Protein AF-0000000078885083 (afdb_homodimer)

Nearest PDB structures (foldseek):
  5i9f-assembly1_A  TM=8.137E-01  e=2.244E-06  unidentified
  6een-assembly1_D  TM=8.069E-01  e=2.830E-06  Zea mays
  6een-assembly1_C  TM=7.779E-01  e=2.142E-06  Zea mays
  6een-assembly1_A  TM=7.781E-01  e=2.244E-06  Zea mays
  4ozs-assembly1_A  TM=6.691E-01  e=4.849E-07  synthetic construct

pLDDT: mean 89.3, std 15.55, range [27.92, 98.81]

InterPro domains:
  IPR002885 Pentatricopeptide repeat [PF13041] (132-176)
  IPR002885 Pentatricopeptide repeat [PF13812] (50-108)
  IPR002885 Pentatricopeptide repeat [PS51375] (59-93)
  IPR002885 Pentatricopeptide repeat [PS51375] (129-163)
  IPR002885 Pentatricopeptide repeat [TIGR00756] (132-164)
  IPR011990 Tetratricopeptide-like helical domain superfamily [G3DSA:1.25.40.10] (22-186)
  IPR033490 Leucine-rich PPR motif-containing protein [PTHR46669] (14-185)

Solvent-accessible surface area (backbone atoms only — not comparable to full-atom values): 20016 Å² total; per-residue (Å²): 122,66,68,72,37,30,31,46,59,43,52,61,84,54,86,64,48,65,68,56,52,41,51,58,37,47,53,28,19,70,81,37,69,92,50,54,44,68,56,23,50,51,49,35,50,51,49,51,53,51,39,52,73,70,64,44,78,78,47,64,69,42,52,41,34,50,51,51,22,29,60,59,39,68,50,88,64,59,44,66,61,50,52,50,51,41,47,74,71,74,45,71,84,50,72,68,42,50,22,51,36,31,32,37,21,12,72,69,62,31,61,68,55,34,50,52,51,52,51,49,32,55,75,68,69,49,81,88,45,70,66,42,52,33,21,47,26,45,17,28,25,67,60,71,33,53,68,60,22,57,45,45,54,54,52,34,45,76,71,73,35,78,81,50,63,66,40,52,46,47,50,49,50,32,30,47,77,68,71,37,60,73,61,69,76,102,118,67,70,72,36,30,34,47,60,44,51,60,86,54,88,65,47,65,68,55,52,41,51,57,37,47,54,27,19,70,81,37,70,93,50,54,46,69,56,22,50,50,47,34,51,52,49,52,51,51,39,52,74,70,64,44,78,78,46,66,68,44,52,41,32,50,50,51,22,30,60,60,40,69,50,89,64,61,45,66,61,50,53,50,52,40,46,74,70,74,44,70,85,49,71,68,41,49,22,50,37,30,32,36,21,13,72,70,63,31,61,67,55,35,51,50,51,52,50,51,32,54,75,68,69,48,81,85,45,67,65,41,52,34,20,47,26,46,16,29,26,69,59,70,33,53,68,61,22,56,44,44,51,55,53,34,44,77,71,75,36,78,80,50,64,66,39,51,45,45,50,48,49,34,30,47,76,68,70,37,60,72,61,69,76,102

Foldseek 3Di:
DVVLCVLVVVVPDDDQAPVNLLVSLLCLAVVVPVDALVVSLVSNVVSVVVCVVSVHDCALSNLLSNLVRCLRSLNQDQLVVSCVVCVVVVYDHAPSSLLSSLLNCLSVVNVVSNVVSVVVCVVVVNDCDLSNLLSVLNSCLSVVNLVVSVCSQVVQVVVPHHHDPSSLVSSCVSCVVSVNNVVNVD/DVVLCVLVVVVPDDPQAPVNLLVSLLCLAVVVPVDALVVSLVSNVVSVVVCVVSVHDCALSNLLSNLVRCLRSLNQDQLVVSCVVCVVSVYDHAPSSLLSSLLNCLSVVNVVSNVVSVVVCVVVVNDCDLSNLLSQLNSCLSVVNLVVSVCSQVVQVVVPHHHDPSSLVSSCVSCVVNVNNVVNVD

Sequence (372 aa):
MIRLWNLCNLFTEEQISNLQAYQVLRNCGKELIYETPEKRTELAHYFWDRLQNAGVNLDIMMYNALLSVYLQNGYKFNPLEVLERIQSSGLEPNLTTMALVIQGFGQNGDIQGVFKVLEFMKAADMPVTEPIYTSLILAYGKNRDMESAKGVFNLMRDNGMEPGIESYTSLLTMYAENGDLQSIDEMIRLWNLCNLFTEEQISNLQAYQVLRNCGKELIYETPEKRTELAHYFWDRLQNAGVNLDIMMYNALLSVYLQNGYKFNPLEVLERIQSSGLEPNLTTMALVIQGFGQNGDIQGVFKVLEFMKAADMPVTEPIYTSLILAYGKNRDMESAKGVFNLMRDNGMEPGIESYTSLLTMYAENGDLQSIDE

Secondary structure (DSSP, 8-state):
-HHHHTTTGGGTTS---HHHHHHHHHTTSTT-TTS-HHHHHHHHHHHHHHHHHTT----HHHHHHHHHHHHHTT----HHHHHHHHHHTT----HHHHHHHHHHHHHTT-HHHHHHHHHHHHHTT----HHHHHHHHHHHHHTT-HHHHHHHHHHHHHTT----HHHHHHHHHHHHHTT-THHHH-/-HHHHTTTGGGTTS---HHHHHHHHHTTSTT-TTS-HHHHHHHHHHHHHHHHHTT----HHHHHHHHHHHHHTT----HHHHHHHHHHTT----HHHHHHHHHHHHHTT-HHHHHHHHHHHHHTT----HHHHHHHHHHHHHTT-HHHHHHHHHHHHHTT----HHHHHHHHHHHHHTT-THHHH-

Radius of gyration: 22.19 Å; Cα contacts (8 Å, |Δi|>4): 472; chains: 2; bounding box: 42×61×56 Å

Organism: Nematostella vectensis (NCBI:txid45351)

Structure (mmCIF, N/CA/C/O backbone):
data_AF-0000000078885083-model_v1
#
loop_
_entity.id
_entity.type
_entity.pdbx_description
1 polymer 'Pentacotripeptide-repeat region of PRORP domain-containing protein'
#
loop_
_atom_site.group_PDB
_atom_site.id
_atom_site.type_symbol
_atom_site.label_atom_id
_atom_site.label_alt_id
_atom_site.label_comp_id
_atom_site.label_asym_id
_atom_site.label_entity_id
_atom_site.label_seq_id
_atom_site.pdbx_PDB_ins_code
_atom_site.Cartn_x
_atom_site.Cartn_y
_atom_site.Cartn_z
_atom_site.occupancy
_atom_site.B_iso_or_equiv
_atom_site.auth_seq_id
_atom_site.auth_comp_id
_atom_site.auth_asym_id
_atom_site.auth_atom_id
_atom_site.pdbx_PDB_model_num
ATOM 1 N N . MET A 1 1 ? -20.688 3.152 -7.406 1 27.92 1 MET A N 1
ATOM 2 C CA . MET A 1 1 ? -20.453 2.205 -8.492 1 27.92 1 MET A CA 1
ATOM 3 C C . MET A 1 1 ? -19.969 2.928 -9.742 1 27.92 1 MET A C 1
ATOM 5 O O . MET A 1 1 ? -19.125 2.41 -10.477 1 27.92 1 MET A O 1
ATOM 9 N N . ILE A 1 2 ? -20.641 4.023 -10.086 1 31.56 2 ILE A N 1
ATOM 10 C CA . ILE A 1 2 ? -20.531 4.875 -11.273 1 31.56 2 ILE A CA 1
ATOM 11 C C . ILE A 1 2 ? -19.172 5.57 -11.289 1 31.56 2 ILE A C 1
ATOM 13 O O . ILE A 1 2 ? -18.547 5.703 -12.344 1 31.56 2 ILE A O 1
ATOM 17 N N . ARG A 1 3 ? -18.703 5.816 -9.945 1 37 3 ARG A N 1
ATOM 18 C CA . ARG A 1 3 ? -17.703 6.859 -9.703 1 37 3 ARG A CA 1
ATOM 19 C C . ARG A 1 3 ? -16.312 6.395 -10.117 1 37 3 ARG A C 1
ATOM 21 O O . ARG A 1 3 ? -15.547 7.16 -10.703 1 37 3 ARG A O 1
ATOM 28 N N . LEU A 1 4 ? -15.938 5.203 -9.578 1 41.31 4 LEU A N 1
ATOM 29 C CA . LEU A 1 4 ? -14.656 4.695 -10.07 1 41.31 4 LEU A CA 1
ATOM 30 C C . LEU A 1 4 ? -14.719 4.434 -11.578 1 41.31 4 LEU A C 1
ATOM 32 O O . LEU A 1 4 ? -13.711 4.543 -12.273 1 41.31 4 LEU A O 1
ATOM 36 N N . TRP A 1 5 ? -15.945 3.959 -11.938 1 39.06 5 TRP A N 1
ATOM 37 C CA . TRP A 1 5 ? -16.281 3.555 -13.297 1 39.06 5 TRP A CA 1
ATOM 38 C C . TRP A 1 5 ? -16.078 4.707 -14.273 1 39.06 5 TRP A C 1
ATOM 40 O O . TRP A 1 5 ? -15.711 4.488 -15.43 1 39.06 5 TRP A O 1
ATOM 50 N N . ASN A 1 6 ? -16.391 5.859 -13.727 1 39.84 6 ASN A N 1
ATOM 51 C CA . ASN A 1 6 ? -16.203 6.945 -14.68 1 39.84 6 ASN A CA 1
ATOM 52 C C . ASN A 1 6 ? -14.766 7.016 -15.18 1 39.84 6 ASN A C 1
ATOM 54 O O . ASN A 1 6 ? -14.484 7.621 -16.219 1 39.84 6 ASN A O 1
ATOM 58 N N . LEU A 1 7 ? -13.875 6.449 -14.375 1 41.88 7 LEU A N 1
ATOM 59 C CA . LEU A 1 7 ? -12.523 6.172 -14.867 1 41.88 7 LEU A CA 1
ATOM 60 C C . LEU A 1 7 ? -12.57 5.285 -16.109 1 41.88 7 LEU A C 1
ATOM 62 O O . LEU A 1 7 ? -11.797 5.484 -17.047 1 41.88 7 LEU A O 1
ATOM 66 N N . CYS A 1 8 ? -13.477 4.312 -15.992 1 43.69 8 CYS A N 1
ATOM 67 C CA . CYS A 1 8 ? -13.641 3.33 -17.062 1 43.69 8 CYS A CA 1
ATOM 68 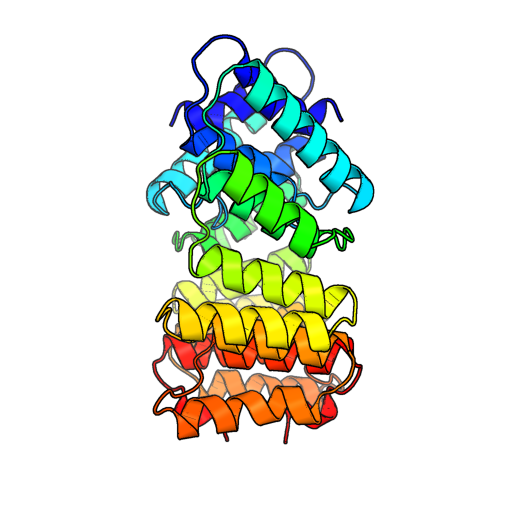C C . CYS A 1 8 ? -14.367 3.938 -18.25 1 43.69 8 CYS A C 1
ATOM 70 O O . CYS A 1 8 ? -14.133 3.537 -19.391 1 43.69 8 CYS A O 1
ATOM 72 N N . ASN A 1 9 ? -15.367 4.668 -18 1 40.56 9 ASN A N 1
ATOM 73 C CA . ASN A 1 9 ? -16.062 5.148 -19.188 1 40.56 9 ASN A CA 1
ATOM 74 C C . ASN A 1 9 ? -15.094 5.773 -20.188 1 40.56 9 ASN A C 1
ATOM 76 O O . ASN A 1 9 ? -15.484 6.102 -21.312 1 40.56 9 ASN A O 1
ATOM 80 N N . LEU A 1 10 ? -14.031 6.188 -19.656 1 40.78 10 LEU A N 1
ATOM 81 C CA . LEU A 1 10 ? -13.023 6.633 -20.625 1 40.78 10 LEU A CA 1
ATOM 82 C C . LEU A 1 10 ? -12.664 5.508 -21.578 1 40.78 10 LEU A C 1
ATOM 84 O O . LEU A 1 10 ? -11.898 5.719 -22.531 1 40.78 10 LEU A O 1
ATOM 88 N N . PHE A 1 11 ? -13.133 4.309 -21.141 1 44.62 11 PHE A N 1
ATOM 89 C CA . PHE A 1 11 ? -12.93 3.209 -22.078 1 44.62 11 PHE A CA 1
ATOM 90 C C . PHE A 1 11 ? -13.609 3.496 -23.406 1 44.62 11 PHE A C 1
ATOM 92 O O . PHE A 1 11 ? -13.422 2.766 -24.375 1 44.62 11 PHE A O 1
ATOM 99 N N . THR A 1 12 ? -14.398 4.402 -23.328 1 42.69 12 THR A N 1
ATOM 100 C CA . THR A 1 12 ? -15.258 4.371 -24.5 1 42.69 12 THR A CA 1
ATOM 101 C C . THR A 1 12 ? -14.461 4.711 -25.766 1 42.69 12 THR A C 1
ATOM 103 O O . THR A 1 12 ? -14.742 4.18 -26.844 1 42.69 12 THR A O 1
ATOM 106 N N . GLU A 1 13 ? -13.977 5.902 -25.844 1 45.56 13 GLU A N 1
ATOM 107 C CA . GLU A 1 13 ? -13.734 6.156 -27.266 1 45.56 13 GLU A CA 1
ATOM 108 C C . GLU A 1 13 ? -12.5 5.395 -27.75 1 45.56 13 GLU A C 1
ATOM 110 O O . GLU A 1 13 ? -12.422 5.008 -28.922 1 45.56 13 GLU A O 1
ATOM 115 N N . GLU A 1 14 ? -11.32 5.461 -27.125 1 52.59 14 GLU A N 1
ATOM 116 C CA . GLU A 1 14 ? -10.062 4.957 -27.672 1 52.59 14 GLU A CA 1
ATOM 117 C C . GLU A 1 14 ? -9.688 3.619 -27.047 1 52.59 14 GLU A C 1
ATOM 119 O O . GLU A 1 14 ? -10.211 3.25 -25.984 1 52.59 14 GLU A O 1
ATOM 124 N N . GLN A 1 15 ? -8.938 2.742 -27.75 1 64 15 GLN A N 1
ATOM 125 C CA . GLN A 1 15 ? -8.352 1.44 -27.453 1 64 15 GLN A CA 1
ATOM 126 C C . GLN A 1 15 ? -7.656 1.45 -26.094 1 64 15 GLN A C 1
ATOM 128 O O . GLN A 1 15 ? -6.82 2.314 -25.828 1 64 15 GLN A O 1
ATOM 133 N N . ILE A 1 16 ? -8.25 0.785 -25.172 1 74.06 16 ILE A N 1
ATOM 134 C CA . ILE A 1 16 ? -7.648 0.622 -23.859 1 74.06 16 ILE A CA 1
ATOM 135 C C . ILE A 1 16 ? -6.402 -0.254 -23.953 1 74.06 16 ILE A C 1
ATOM 137 O O . ILE A 1 16 ? -6.469 -1.384 -24.453 1 74.06 16 ILE A O 1
ATOM 141 N N . SER A 1 17 ? -5.266 0.385 -23.719 1 78 17 SER A N 1
ATOM 142 C CA . SER A 1 17 ? -4.043 -0.41 -23.734 1 78 17 SER A CA 1
ATOM 143 C C . SER A 1 17 ? -4.035 -1.421 -22.594 1 78 17 SER A C 1
ATOM 145 O O . SER A 1 17 ? -4.789 -1.281 -21.625 1 78 17 SER A O 1
ATOM 147 N N . ASN A 1 18 ? -3.172 -2.434 -22.656 1 83.25 18 ASN A N 1
ATOM 148 C CA . ASN A 1 18 ? -3.033 -3.436 -21.609 1 83.25 18 ASN A CA 1
ATOM 149 C C . ASN A 1 18 ? -2.588 -2.809 -20.281 1 83.25 18 ASN A C 1
ATOM 151 O O . ASN A 1 18 ? -3.027 -3.229 -19.219 1 83.25 18 ASN A O 1
ATOM 155 N N . LEU A 1 19 ? -1.746 -1.825 -20.484 1 82.38 19 LEU A N 1
ATOM 156 C CA . LEU A 1 19 ? -1.243 -1.159 -19.281 1 82.38 19 LEU A CA 1
ATOM 157 C C . LEU A 1 19 ? -2.361 -0.41 -18.578 1 82.38 19 LEU A C 1
ATOM 159 O O . LEU A 1 19 ? -2.434 -0.419 -17.344 1 82.38 19 LEU A O 1
ATOM 163 N N . GLN A 1 20 ? -3.184 0.191 -19.359 1 79 20 GLN A N 1
ATOM 164 C CA . GLN A 1 20 ? -4.324 0.9 -18.781 1 79 20 GLN A CA 1
ATOM 165 C C . GLN A 1 20 ? -5.309 -0.071 -18.141 1 79 20 GLN A C 1
ATOM 167 O O . GLN A 1 20 ? -5.832 0.194 -17.062 1 79 20 GLN A O 1
ATOM 172 N N . ALA A 1 21 ? -5.543 -1.106 -18.828 1 85.5 21 ALA A N 1
ATOM 173 C CA . ALA A 1 21 ? -6.434 -2.139 -18.312 1 85.5 21 ALA A CA 1
ATOM 174 C C . ALA A 1 21 ? -5.918 -2.688 -16.984 1 85.5 21 ALA A C 1
ATOM 176 O O . ALA A 1 21 ? -6.688 -2.854 -16.031 1 85.5 21 ALA A O 1
ATOM 177 N N . TYR A 1 22 ? -4.637 -2.863 -16.953 1 89 22 TYR A N 1
ATOM 178 C CA . TYR A 1 22 ? -3.988 -3.346 -15.742 1 89 22 TYR A CA 1
ATOM 179 C C . TYR A 1 22 ? -4.211 -2.381 -14.586 1 89 22 TYR A C 1
ATOM 181 O O . TYR A 1 22 ? -4.551 -2.799 -13.477 1 89 22 TYR A O 1
ATOM 189 N N . GLN A 1 23 ? -4.043 -1.158 -14.836 1 84.38 23 GLN A N 1
ATOM 190 C CA . GLN A 1 23 ? -4.191 -0.124 -13.82 1 84.38 23 GLN A CA 1
ATOM 191 C C . GLN A 1 23 ? -5.617 -0.087 -13.273 1 84.38 23 GLN A C 1
ATOM 193 O O . GLN A 1 23 ? -5.824 0.071 -12.07 1 84.38 23 GLN A O 1
ATOM 198 N N . VAL A 1 24 ? -6.52 -0.251 -14.141 1 84.19 24 VAL A N 1
ATOM 199 C CA . VAL A 1 24 ? -7.926 -0.215 -13.742 1 84.19 24 VAL A CA 1
ATOM 200 C C . VAL A 1 24 ? -8.219 -1.358 -12.773 1 84.19 24 VAL A C 1
ATOM 202 O O . VAL A 1 24 ? -8.859 -1.156 -11.742 1 84.19 24 VAL A O 1
ATOM 205 N N . LEU A 1 25 ? -7.727 -2.521 -13.102 1 89.5 25 LEU A N 1
ATOM 206 C CA . LEU A 1 25 ? -7.98 -3.684 -12.258 1 89.5 25 LEU A CA 1
ATOM 207 C C . LEU A 1 25 ? -7.305 -3.523 -10.898 1 89.5 25 LEU A C 1
ATOM 209 O O . LEU A 1 25 ? -7.918 -3.779 -9.859 1 89.5 25 LEU A O 1
ATOM 213 N N . ARG A 1 26 ? -6.129 -3.049 -10.914 1 89.5 26 ARG A N 1
ATOM 214 C CA . ARG A 1 26 ? -5.379 -2.92 -9.664 1 89.5 26 ARG A CA 1
ATOM 215 C C . ARG A 1 26 ? -6.016 -1.884 -8.75 1 89.5 26 ARG A C 1
ATOM 217 O O . ARG A 1 26 ? -5.906 -1.979 -7.523 1 89.5 26 ARG A O 1
ATOM 224 N N . ASN A 1 27 ? -6.699 -0.912 -9.297 1 84.75 27 ASN A N 1
ATOM 225 C CA . ASN A 1 27 ? -7.312 0.156 -8.516 1 84.75 27 ASN A CA 1
ATOM 226 C C . ASN A 1 27 ? -8.586 -0.32 -7.82 1 84.75 27 ASN A C 1
ATOM 228 O O . ASN A 1 27 ? -9.18 0.419 -7.031 1 84.75 27 ASN A O 1
ATOM 232 N N . CYS A 1 28 ? -8.852 -1.534 -8.031 1 90.75 28 CYS A N 1
ATOM 233 C CA . CYS A 1 28 ? -10.016 -2.111 -7.359 1 90.75 28 CYS A CA 1
ATOM 234 C C . CYS A 1 28 ? -9.602 -2.84 -6.09 1 90.75 28 CYS A C 1
ATOM 236 O O . CYS A 1 28 ? -10.367 -3.639 -5.547 1 90.75 28 CYS A O 1
ATOM 238 N N . GLY A 1 29 ? -8.383 -2.619 -5.672 1 92 29 GLY A N 1
ATOM 239 C CA . GLY A 1 29 ? -7.891 -3.209 -4.441 1 92 29 GLY A CA 1
ATOM 240 C C . GLY A 1 29 ? -8.031 -2.293 -3.24 1 92 29 GLY A C 1
ATOM 241 O O . GLY A 1 29 ? -8.977 -1.5 -3.166 1 92 29 GLY A O 1
ATOM 242 N N . LYS A 1 30 ? -7.137 -2.465 -2.312 1 89.69 30 LYS A N 1
ATOM 243 C CA . LYS A 1 30 ? -7.223 -1.825 -1.003 1 89.69 30 LYS A CA 1
ATOM 244 C C . LYS A 1 30 ? -7.066 -0.312 -1.119 1 89.69 30 LYS A C 1
ATOM 246 O O . LYS A 1 30 ? -7.465 0.429 -0.217 1 89.69 30 LYS A O 1
ATOM 251 N N . GLU A 1 31 ? -6.562 0.129 -2.221 1 82.19 31 GLU A N 1
ATOM 252 C CA . GLU A 1 31 ? -6.336 1.562 -2.391 1 82.19 31 GLU A CA 1
ATOM 253 C C . GLU A 1 31 ? -7.641 2.295 -2.691 1 82.19 31 GLU A C 1
ATOM 255 O O . GLU A 1 31 ? -7.707 3.521 -2.59 1 82.19 31 GLU A O 1
ATOM 260 N N . LEU A 1 32 ? -8.625 1.578 -3.102 1 84.44 32 LEU A N 1
ATOM 261 C CA . LEU A 1 32 ? -9.953 2.168 -3.223 1 84.44 32 LEU A CA 1
ATOM 262 C C . LEU A 1 32 ? -10.656 2.213 -1.867 1 84.44 32 LEU A C 1
ATOM 264 O O . LEU A 1 32 ? -11.594 1.454 -1.623 1 84.44 32 LEU A O 1
ATOM 268 N N . ILE A 1 33 ? -10.266 3.121 -1.069 1 80.44 33 ILE A N 1
ATOM 269 C CA . ILE A 1 33 ? -10.492 3.111 0.372 1 80.44 33 ILE A CA 1
ATOM 270 C C . ILE A 1 33 ? -11.961 3.424 0.668 1 80.44 33 ILE A C 1
ATOM 272 O O . ILE A 1 33 ? -12.469 3.08 1.736 1 80.44 33 ILE A O 1
ATOM 276 N N . TYR A 1 34 ? -12.703 4.062 -0.172 1 78.75 34 TYR A N 1
ATOM 277 C CA . TYR A 1 34 ? -14.055 4.508 0.147 1 78.75 34 TYR A CA 1
ATOM 278 C C . TYR A 1 34 ? -15.078 3.434 -0.208 1 78.75 34 TYR A C 1
ATOM 280 O O . TYR A 1 34 ? -16.281 3.621 -0.001 1 78.75 34 TYR A O 1
ATOM 288 N N . GLU A 1 35 ? -14.594 2.338 -0.77 1 83.31 35 GLU A N 1
ATOM 289 C CA . GLU A 1 35 ? -15.477 1.232 -1.119 1 83.31 35 GLU A CA 1
ATOM 290 C C . GLU A 1 35 ? -15.219 0.017 -0.234 1 83.31 35 GLU A C 1
ATOM 292 O O . GLU A 1 35 ? -14.086 -0.206 0.21 1 83.31 35 GLU A O 1
ATOM 297 N N . THR A 1 36 ? -16.281 -0.752 0.05 1 93.75 36 THR A N 1
ATOM 298 C CA . THR A 1 36 ? -16.109 -1.995 0.795 1 93.75 36 THR A CA 1
ATOM 299 C C . THR A 1 36 ? -15.383 -3.039 -0.049 1 93.75 36 THR A C 1
ATOM 301 O O . THR A 1 36 ? -15.414 -2.98 -1.28 1 93.75 36 THR A O 1
ATOM 304 N N . PRO A 1 37 ? -14.734 -4.031 0.55 1 95.94 37 PRO A N 1
ATOM 305 C CA . PRO A 1 37 ? -14.078 -5.105 -0.201 1 95.94 37 PRO A CA 1
ATOM 306 C C . PRO A 1 37 ? -15.023 -5.797 -1.18 1 95.94 37 PRO A C 1
ATOM 308 O O . PRO A 1 37 ? -14.617 -6.156 -2.287 1 95.94 37 PRO A O 1
ATOM 311 N N . GLU A 1 38 ? -16.266 -5.957 -0.775 1 97.44 38 GLU A N 1
ATOM 312 C CA . GLU A 1 38 ? -17.234 -6.613 -1.638 1 97.44 38 GLU A CA 1
ATOM 313 C C . GLU A 1 38 ? -17.5 -5.789 -2.896 1 97.44 38 GLU A C 1
ATOM 315 O O . GLU A 1 38 ? -17.531 -6.336 -4.004 1 97.44 38 GLU A O 1
ATOM 320 N N . LYS A 1 39 ? -17.641 -4.492 -2.67 1 93.62 39 LYS A N 1
ATOM 321 C CA . LYS A 1 39 ? -17.906 -3.615 -3.805 1 93.62 39 LYS A CA 1
ATOM 322 C C . LYS A 1 39 ? -16.688 -3.49 -4.707 1 93.62 39 LYS A C 1
ATOM 324 O O . LYS A 1 39 ? -16.812 -3.412 -5.93 1 93.62 39 LYS A O 1
ATOM 329 N N . ARG A 1 40 ? -15.5 -3.502 -4.113 1 93.19 40 ARG A N 1
ATOM 330 C CA . ARG A 1 40 ? -14.266 -3.48 -4.898 1 93.19 40 ARG A CA 1
ATOM 331 C C . ARG A 1 40 ? -14.164 -4.715 -5.785 1 93.19 40 ARG A C 1
ATOM 333 O O . ARG A 1 40 ? -13.797 -4.617 -6.961 1 93.19 40 ARG A O 1
ATOM 340 N N . THR A 1 41 ? -14.508 -5.848 -5.246 1 96.94 41 THR A N 1
ATOM 341 C CA . THR A 1 41 ? -14.469 -7.094 -5.996 1 96.94 41 THR A CA 1
ATOM 342 C C . THR A 1 41 ? -15.477 -7.066 -7.145 1 96.94 41 THR A C 1
ATOM 344 O O . THR A 1 41 ? -15.164 -7.484 -8.258 1 96.94 41 THR A O 1
ATOM 347 N N . GLU A 1 42 ? -16.672 -6.559 -6.848 1 95.38 42 GLU A N 1
ATOM 348 C CA . GLU A 1 42 ? -17.688 -6.418 -7.891 1 95.38 42 GLU A CA 1
ATOM 349 C C . GLU A 1 42 ? -17.188 -5.523 -9.023 1 95.38 42 GLU A C 1
ATOM 351 O O . GLU A 1 42 ? -17.406 -5.812 -10.195 1 95.38 42 GLU A O 1
ATOM 356 N N . LEU A 1 43 ? -16.547 -4.492 -8.633 1 90.88 43 LEU A N 1
ATOM 357 C CA . LEU A 1 43 ? -15.992 -3.57 -9.617 1 90.88 43 LEU A CA 1
ATOM 358 C C . LEU A 1 43 ? -14.93 -4.258 -10.461 1 90.88 43 LEU A C 1
ATOM 360 O O . LEU A 1 43 ? -14.883 -4.07 -11.68 1 90.88 43 LEU A O 1
ATOM 364 N N . ALA A 1 44 ? -14.07 -5.027 -9.836 1 93.75 44 ALA A N 1
ATOM 365 C CA . ALA A 1 44 ? -13.039 -5.762 -10.57 1 93.75 44 ALA A CA 1
ATOM 366 C C . ALA A 1 44 ? -13.672 -6.699 -11.602 1 93.75 44 ALA A C 1
ATOM 368 O O . ALA A 1 44 ? -13.211 -6.777 -12.742 1 93.75 44 ALA A O 1
ATOM 369 N N . HIS A 1 45 ? -14.711 -7.391 -11.188 1 95.19 45 HIS A N 1
ATOM 370 C CA . HIS A 1 45 ? -15.414 -8.281 -12.102 1 95.19 45 HIS A CA 1
ATOM 371 C C . HIS A 1 45 ? -16.031 -7.504 -13.258 1 95.19 45 HIS A C 1
ATOM 373 O O . HIS A 1 45 ? -15.961 -7.934 -14.406 1 95.19 45 HIS A O 1
ATOM 379 N N . TYR A 1 46 ? -16.656 -6.469 -12.898 1 91.44 46 TYR A N 1
ATOM 380 C CA . TYR A 1 46 ? -17.266 -5.613 -13.906 1 91.44 46 TYR A CA 1
ATOM 381 C C . TYR A 1 46 ? -16.25 -5.168 -14.945 1 91.44 46 TYR A C 1
ATOM 383 O O . TYR A 1 46 ? -16.5 -5.266 -16.141 1 91.44 46 TYR A O 1
ATOM 391 N N . PHE A 1 47 ? -15.086 -4.738 -14.5 1 90 47 PHE A N 1
ATOM 392 C CA . PHE A 1 47 ? -14.055 -4.254 -15.414 1 90 47 PHE A CA 1
ATOM 393 C C . PHE A 1 47 ? -13.461 -5.406 -16.219 1 90 47 PHE A C 1
ATOM 395 O O . PHE A 1 47 ? -13.141 -5.246 -17.391 1 90 47 PHE A O 1
ATOM 402 N N . TRP A 1 48 ? -13.281 -6.496 -15.57 1 92 48 TRP A N 1
ATOM 403 C CA . TRP A 1 48 ? -12.797 -7.664 -16.297 1 92 48 TRP A CA 1
ATOM 404 C C . TRP A 1 48 ? -13.695 -7.984 -17.484 1 92 48 TRP A C 1
ATOM 406 O O . TRP A 1 48 ? -13.219 -8.164 -18.609 1 92 48 TRP A O 1
ATOM 416 N N . ASP A 1 49 ? -14.992 -8.023 -17.234 1 91.69 49 ASP A N 1
ATOM 417 C CA . ASP A 1 49 ? -15.969 -8.32 -18.281 1 91.69 49 ASP A CA 1
ATOM 418 C C . ASP A 1 49 ? -15.938 -7.262 -19.375 1 91.69 49 ASP A C 1
ATOM 420 O O . ASP A 1 49 ? -15.992 -7.586 -20.562 1 91.69 49 ASP A O 1
ATOM 424 N N . ARG A 1 50 ? -15.844 -6.082 -18.953 1 86.44 50 ARG A N 1
ATOM 425 C CA . ARG A 1 50 ? -15.844 -4.98 -19.906 1 86.44 50 ARG A CA 1
ATOM 426 C C . ARG A 1 50 ? -14.594 -5.016 -20.781 1 86.44 50 ARG A C 1
ATOM 428 O O . ARG A 1 50 ? -14.656 -4.715 -21.969 1 86.44 50 ARG A O 1
ATOM 435 N N . LEU A 1 51 ? -13.492 -5.281 -20.156 1 89.75 51 LEU A N 1
ATOM 436 C CA . LEU A 1 51 ? -12.234 -5.359 -20.906 1 89.75 51 LEU A CA 1
ATOM 437 C C . LEU A 1 51 ? -12.258 -6.527 -21.891 1 89.75 51 LEU A C 1
ATOM 439 O O . LEU A 1 51 ? -11.828 -6.391 -23.031 1 89.75 51 LEU A O 1
ATOM 443 N N . GLN A 1 52 ? -12.773 -7.633 -21.422 1 89.81 52 GLN A N 1
ATOM 444 C CA . GLN A 1 52 ? -12.898 -8.797 -22.281 1 89.81 52 GLN A CA 1
ATOM 445 C C . GLN A 1 52 ? -13.797 -8.5 -23.484 1 89.81 52 GLN A C 1
ATOM 447 O O . GLN A 1 52 ? -13.461 -8.844 -24.609 1 89.81 52 GLN A O 1
ATOM 452 N N . ASN A 1 53 ? -14.914 -7.812 -23.281 1 89.25 53 ASN A N 1
ATOM 453 C CA . ASN A 1 53 ? -15.875 -7.492 -24.328 1 89.25 53 ASN A CA 1
ATOM 454 C C . ASN A 1 53 ? -15.32 -6.465 -25.297 1 89.25 53 ASN A C 1
ATOM 456 O O . ASN A 1 53 ? -15.688 -6.457 -26.484 1 89.25 53 ASN A O 1
ATOM 460 N N . ALA A 1 54 ? -14.422 -5.672 -24.766 1 84.06 54 ALA A N 1
ATOM 461 C CA . ALA A 1 54 ? -13.805 -4.645 -25.594 1 84.06 54 ALA A CA 1
ATOM 462 C C . ALA A 1 54 ? -12.672 -5.227 -26.438 1 84.06 54 ALA A C 1
ATOM 464 O O . ALA A 1 54 ? -12.07 -4.527 -27.25 1 84.06 54 ALA A O 1
ATOM 465 N N . GLY A 1 55 ? -12.352 -6.496 -26.219 1 86.62 55 GLY A N 1
ATOM 466 C CA . GLY A 1 55 ? -11.352 -7.172 -27.031 1 86.62 55 GLY A CA 1
ATOM 467 C C . GLY A 1 55 ? -9.938 -7 -26.5 1 86.62 55 GLY A C 1
ATOM 468 O O . GLY A 1 55 ? -8.969 -7.266 -27.203 1 86.62 55 GLY A O 1
ATOM 469 N N . VAL A 1 56 ? -9.828 -6.453 -25.297 1 87.44 56 VAL A N 1
ATOM 470 C CA . VAL A 1 56 ? -8.508 -6.336 -24.672 1 87.44 56 VAL A CA 1
ATOM 471 C C . VAL A 1 56 ? -7.941 -7.73 -24.406 1 87.44 56 VAL A C 1
ATOM 473 O O . VAL A 1 56 ? -8.664 -8.633 -23.969 1 87.44 56 VAL A O 1
ATOM 476 N N . ASN A 1 57 ? -6.68 -7.902 -24.75 1 91 57 ASN A N 1
ATOM 477 C CA . ASN A 1 57 ? -6.004 -9.164 -24.438 1 91 57 ASN A CA 1
ATOM 478 C C . ASN A 1 57 ? -5.766 -9.312 -22.938 1 91 57 ASN A C 1
ATOM 480 O O . ASN A 1 57 ? -4.91 -8.633 -22.375 1 91 57 ASN A O 1
ATOM 484 N N . LEU A 1 58 ? -6.488 -10.148 -22.312 1 93.5 58 LEU A N 1
ATOM 485 C CA . LEU A 1 58 ? -6.324 -10.398 -20.891 1 93.5 58 LEU A CA 1
ATOM 486 C C . LEU A 1 58 ? -5.238 -11.438 -20.641 1 93.5 58 LEU A C 1
ATOM 488 O O . LEU A 1 58 ? -5.543 -12.602 -20.344 1 93.5 58 LEU A O 1
ATOM 492 N N . ASP A 1 59 ? -4.016 -10.992 -20.688 1 96.19 59 ASP A N 1
ATOM 493 C CA . ASP A 1 59 ? -2.861 -11.875 -20.578 1 96.19 59 ASP A CA 1
ATOM 494 C C . ASP A 1 59 ? -2.564 -12.219 -19.125 1 96.19 59 ASP A C 1
ATOM 496 O O . ASP A 1 59 ? -3.389 -11.969 -18.25 1 96.19 59 ASP A O 1
ATOM 500 N N . ILE A 1 60 ? -1.386 -12.852 -18.859 1 97.56 60 ILE A N 1
ATOM 501 C CA . ILE A 1 60 ? -1.047 -13.367 -17.547 1 97.56 60 ILE A CA 1
ATOM 502 C C . ILE A 1 60 ? -0.939 -12.219 -16.547 1 97.56 60 ILE A C 1
ATOM 504 O O . ILE A 1 60 ? -1.274 -12.375 -15.367 1 97.56 60 ILE A O 1
ATOM 508 N N . MET A 1 61 ? -0.526 -11.078 -17.047 1 96 61 MET A N 1
ATOM 509 C CA . MET A 1 61 ? -0.437 -9.906 -16.188 1 96 61 MET A CA 1
ATOM 510 C C . MET A 1 61 ? -1.814 -9.5 -15.68 1 96 61 MET A C 1
ATOM 512 O O . MET A 1 61 ? -1.956 -9.094 -14.523 1 96 61 MET A O 1
ATOM 516 N N . MET A 1 62 ? -2.828 -9.617 -16.516 1 95.69 62 MET A N 1
ATOM 517 C CA . MET A 1 62 ? -4.195 -9.273 -16.125 1 95.69 62 MET A CA 1
ATOM 518 C C . MET A 1 62 ? -4.746 -10.258 -15.102 1 95.69 62 MET A C 1
ATOM 520 O O . MET A 1 62 ? -5.395 -9.852 -14.141 1 95.69 62 MET A O 1
ATOM 524 N N . TYR A 1 63 ? -4.43 -11.492 -15.289 1 97.62 63 TYR A N 1
ATOM 525 C CA . TYR A 1 63 ? -4.84 -12.492 -14.312 1 97.62 63 TYR A CA 1
ATOM 526 C C . TYR A 1 63 ? -4.184 -12.227 -12.961 1 97.62 63 TYR A C 1
ATOM 528 O O . TYR A 1 63 ? -4.84 -12.32 -11.914 1 97.62 63 TYR A O 1
ATOM 536 N N . ASN A 1 64 ? -2.949 -11.93 -13.047 1 97.75 64 ASN A N 1
ATOM 537 C CA . ASN A 1 64 ? -2.242 -11.633 -11.805 1 97.75 64 ASN A CA 1
ATOM 538 C C . ASN A 1 64 ? -2.848 -10.43 -11.086 1 97.75 64 ASN A C 1
ATOM 540 O O . ASN A 1 64 ? -2.961 -10.43 -9.859 1 97.75 64 ASN A O 1
ATOM 544 N N . ALA A 1 65 ? -3.152 -9.375 -11.836 1 96 65 ALA A N 1
ATOM 545 C CA . ALA A 1 65 ? -3.803 -8.211 -11.234 1 96 65 ALA A CA 1
ATOM 546 C C . ALA A 1 65 ? -5.117 -8.602 -10.57 1 96 65 ALA A C 1
ATOM 548 O O . ALA A 1 65 ? -5.406 -8.164 -9.453 1 96 65 ALA A O 1
ATOM 549 N N . LEU A 1 66 ? -5.91 -9.406 -11.234 1 97.56 66 LEU A N 1
ATOM 550 C CA . LEU A 1 66 ? -7.199 -9.836 -10.703 1 97.56 66 LEU A CA 1
ATOM 551 C C . LEU A 1 66 ? -7.016 -10.633 -9.414 1 97.56 66 LEU A C 1
ATOM 553 O O . LEU A 1 66 ? -7.711 -10.391 -8.422 1 97.56 66 LEU A O 1
ATOM 557 N N . LEU A 1 67 ? -6.047 -11.578 -9.43 1 98.5 67 LEU A N 1
ATOM 558 C CA . LEU A 1 67 ? -5.785 -12.406 -8.25 1 98.5 67 LEU A CA 1
ATOM 559 C C . LEU A 1 67 ? -5.312 -11.547 -7.082 1 98.5 67 LEU A C 1
ATOM 561 O O . LEU A 1 67 ? -5.715 -11.781 -5.938 1 98.5 67 LEU A O 1
ATOM 565 N N . SER A 1 68 ? -4.469 -10.609 -7.395 1 97.81 68 SER A N 1
ATOM 566 C CA . SER A 1 68 ? -3.984 -9.695 -6.363 1 97.81 68 SER A CA 1
ATOM 567 C C . SER A 1 68 ? -5.133 -8.93 -5.719 1 97.81 68 SER A C 1
ATOM 569 O O . SER A 1 68 ? -5.18 -8.773 -4.496 1 97.81 68 SER A O 1
ATOM 571 N N . VAL A 1 69 ? -6.004 -8.461 -6.52 1 97.38 69 VAL A N 1
ATOM 572 C CA . VAL A 1 69 ? -7.164 -7.719 -6.039 1 97.38 69 VAL A CA 1
ATOM 573 C C . VAL A 1 69 ? -8.055 -8.633 -5.199 1 97.38 69 VAL A C 1
ATOM 575 O O . VAL A 1 69 ? -8.586 -8.219 -4.164 1 97.38 69 VAL A O 1
ATOM 578 N N . TYR A 1 70 ? -8.211 -9.859 -5.598 1 98.38 70 TYR A N 1
ATOM 579 C CA . TYR A 1 70 ? -8.977 -10.836 -4.82 1 98.38 70 TYR A CA 1
ATOM 580 C C . TYR A 1 70 ? -8.391 -10.992 -3.424 1 98.38 70 TYR A C 1
ATOM 582 O O . TYR A 1 70 ? -9.117 -10.945 -2.43 1 98.38 70 TYR A O 1
ATOM 590 N N . LEU A 1 71 ? -7.125 -11.156 -3.408 1 98.12 71 LEU A N 1
ATOM 591 C CA . LEU A 1 71 ? -6.453 -11.367 -2.131 1 98.12 71 LEU A CA 1
ATOM 592 C C . LEU A 1 71 ? -6.566 -10.125 -1.245 1 98.12 71 LEU A C 1
ATOM 594 O O . LEU A 1 71 ? -6.844 -10.242 -0.049 1 98.12 71 LEU A O 1
ATOM 598 N N . GLN A 1 72 ? -6.422 -8.984 -1.832 1 96.56 72 GLN A N 1
ATOM 599 C CA . GLN A 1 72 ? -6.52 -7.73 -1.087 1 96.56 72 GLN A CA 1
ATOM 600 C C . GLN A 1 72 ? -7.918 -7.547 -0.502 1 96.56 72 GLN A C 1
ATOM 602 O O . GLN A 1 72 ? -8.07 -6.973 0.577 1 96.56 72 GLN A O 1
ATOM 607 N N . ASN A 1 73 ? -8.867 -7.992 -1.166 1 97.62 73 ASN A N 1
ATOM 608 C CA . ASN A 1 73 ? -10.25 -7.762 -0.776 1 97.62 73 ASN A CA 1
ATOM 609 C C . ASN A 1 73 ? -10.805 -8.93 0.041 1 97.62 73 ASN A C 1
ATOM 611 O O . ASN A 1 73 ? -11.977 -8.922 0.433 1 97.62 73 ASN A O 1
ATOM 615 N N . GLY A 1 74 ? -9.992 -9.922 0.267 1 97.06 74 GLY A N 1
ATOM 616 C CA . GLY A 1 74 ? -10.438 -11.078 1.025 1 97.06 74 GLY A CA 1
ATOM 617 C C . GLY A 1 74 ? -11.438 -11.938 0.273 1 97.06 74 GLY A C 1
ATOM 618 O O . GLY A 1 74 ? -12.242 -12.641 0.885 1 97.06 74 GLY A O 1
ATOM 619 N N . TYR A 1 75 ? -11.469 -11.75 -1.002 1 97.94 75 TYR A N 1
ATOM 620 C CA . TYR A 1 75 ? -12.359 -12.555 -1.827 1 97.94 75 TYR A CA 1
ATOM 621 C C . TYR A 1 75 ? -11.844 -13.984 -1.945 1 97.94 75 TYR A C 1
ATOM 623 O O . TYR A 1 75 ? -10.719 -14.211 -2.391 1 97.94 75 TYR A O 1
ATOM 631 N N . LYS A 1 76 ? -12.68 -14.945 -1.65 1 97.25 76 LYS A N 1
ATOM 632 C CA . LYS A 1 76 ? -12.297 -16.344 -1.748 1 97.25 76 LYS A CA 1
ATOM 633 C C . LYS A 1 76 ? -12.484 -16.875 -3.17 1 97.25 76 LYS A C 1
ATOM 635 O O . LYS A 1 76 ? -13.586 -16.812 -3.719 1 97.25 76 LYS A O 1
ATOM 640 N N . PHE A 1 77 ? -11.43 -17.266 -3.717 1 97.62 77 PHE A N 1
ATOM 641 C CA . PHE A 1 77 ? -11.453 -17.891 -5.039 1 97.62 77 PHE A CA 1
ATOM 642 C C . PHE A 1 77 ? -10.805 -19.266 -5.008 1 97.62 77 PHE A C 1
ATOM 644 O O . PHE A 1 77 ? -10.133 -19.625 -4.035 1 97.62 77 PHE A O 1
ATOM 651 N N . ASN A 1 78 ? -11.109 -20.094 -5.953 1 97.75 78 ASN A N 1
ATOM 652 C CA . ASN A 1 78 ? -10.469 -21.391 -6.121 1 97.75 78 ASN A CA 1
ATOM 653 C C . ASN A 1 78 ? -9.203 -21.281 -6.969 1 97.75 78 ASN A C 1
ATOM 655 O O . ASN A 1 78 ? -9.273 -21.172 -8.195 1 97.75 78 ASN A O 1
ATOM 659 N N . PRO A 1 79 ? -8.039 -21.375 -6.262 1 97.81 79 PRO A N 1
ATOM 660 C CA . PRO A 1 79 ? -6.793 -21.188 -7.012 1 97.81 79 PRO A CA 1
ATOM 661 C C . PRO A 1 79 ? -6.625 -22.219 -8.141 1 97.81 79 PRO A C 1
ATOM 663 O O . PRO A 1 79 ? -6.094 -21.875 -9.203 1 97.81 79 PRO A O 1
ATOM 666 N N . LEU A 1 80 ? -7.082 -23.422 -7.953 1 95.88 80 LEU A N 1
ATOM 667 C CA . LEU A 1 80 ? -6.969 -24.453 -8.977 1 95.88 80 LEU A CA 1
ATOM 668 C C . LEU A 1 80 ? -7.793 -24.094 -10.211 1 95.88 80 LEU A C 1
ATOM 670 O O . LEU A 1 80 ? -7.344 -24.281 -11.344 1 95.88 80 LEU A O 1
ATOM 674 N N . GLU A 1 81 ? -8.984 -23.703 -10 1 96.81 81 GLU A N 1
ATOM 675 C CA . GLU A 1 81 ? -9.844 -23.281 -11.109 1 96.81 81 GLU A CA 1
ATOM 676 C C . GLU A 1 81 ? -9.219 -22.141 -11.898 1 96.81 81 GLU A C 1
ATOM 678 O O . GLU A 1 81 ? -9.344 -22.078 -13.125 1 96.81 81 GLU A O 1
ATOM 683 N N . VAL A 1 82 ? -8.586 -21.219 -11.195 1 96.81 82 VAL A N 1
ATOM 684 C CA . VAL A 1 82 ? -7.93 -20.078 -11.852 1 96.81 82 VAL A CA 1
ATOM 685 C C . VAL A 1 82 ? -6.793 -20.594 -12.734 1 96.81 82 VAL A C 1
ATOM 687 O O . VAL A 1 82 ? -6.652 -20.141 -13.883 1 96.81 82 VAL A O 1
ATOM 690 N N . LEU A 1 83 ? -5.965 -21.5 -12.195 1 96.62 83 LEU A N 1
ATOM 691 C CA . LEU A 1 83 ? -4.863 -22.062 -12.969 1 96.62 83 LEU A CA 1
ATOM 692 C C . LEU A 1 83 ? -5.383 -22.766 -14.219 1 96.62 83 LEU A C 1
ATOM 694 O O . LEU A 1 83 ? -4.789 -22.656 -15.289 1 96.62 83 LEU A O 1
ATOM 698 N N . GLU A 1 84 ? -6.512 -23.484 -14.062 1 96.44 84 GLU A N 1
ATOM 699 C CA . GLU A 1 84 ? -7.121 -24.156 -15.203 1 96.44 84 GLU A CA 1
ATOM 700 C C . GLU A 1 84 ? -7.586 -23.156 -16.25 1 96.44 84 GLU A C 1
ATOM 702 O O . GLU A 1 84 ? -7.41 -23.375 -17.453 1 96.44 84 GLU A O 1
ATOM 707 N N . ARG A 1 85 ? -8.18 -22.094 -15.797 1 95.88 85 ARG A N 1
ATOM 708 C CA . ARG A 1 85 ? -8.648 -21.047 -16.703 1 95.88 85 ARG A CA 1
ATOM 709 C C . ARG A 1 85 ? -7.477 -20.406 -17.453 1 95.88 85 ARG A C 1
ATOM 711 O O . ARG A 1 85 ? -7.562 -20.172 -18.656 1 95.88 85 ARG A O 1
ATOM 718 N N . ILE A 1 86 ? -6.359 -20.156 -16.766 1 97 86 ILE A N 1
ATOM 719 C CA . ILE A 1 86 ? -5.16 -19.594 -17.375 1 97 86 ILE A CA 1
ATOM 720 C C . ILE A 1 86 ? -4.648 -20.531 -18.469 1 97 86 ILE A C 1
ATOM 722 O O . ILE A 1 86 ? -4.395 -20.109 -19.594 1 97 86 ILE A O 1
ATOM 726 N N . GLN A 1 87 ? -4.637 -21.797 -18.156 1 95.06 87 GLN A N 1
ATOM 727 C CA . GLN A 1 87 ? -4.148 -22.797 -19.109 1 95.06 87 GLN A CA 1
ATOM 728 C C . GLN A 1 87 ? -5.082 -22.922 -20.312 1 95.06 87 GLN A C 1
ATOM 730 O O . GLN A 1 87 ? -4.629 -23 -21.453 1 95.06 87 GLN A O 1
ATOM 735 N N . SER A 1 88 ? -6.359 -22.906 -20.047 1 96 88 SER A N 1
ATOM 736 C CA . SER A 1 88 ? -7.348 -23.047 -21.109 1 96 88 SER A CA 1
ATOM 737 C C . SER A 1 88 ? -7.336 -21.844 -22.047 1 96 88 SER A C 1
ATOM 739 O O . SER A 1 88 ? -7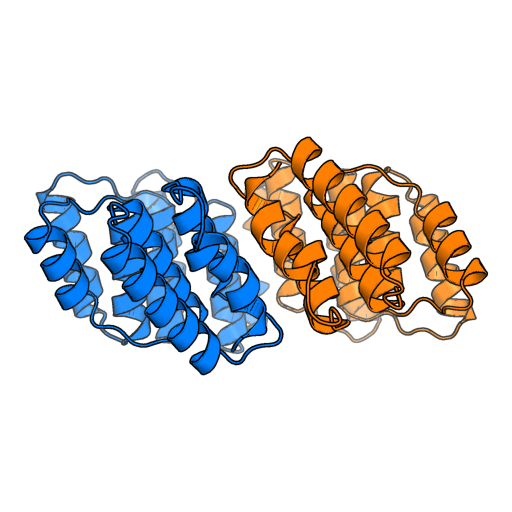.781 -21.938 -23.203 1 96 88 SER A O 1
ATOM 741 N N . SER A 1 89 ? -6.836 -20.719 -21.578 1 95 89 SER A N 1
ATOM 742 C CA . SER A 1 89 ? -6.754 -19.516 -22.391 1 95 89 SER A CA 1
ATOM 743 C C . SER A 1 89 ? -5.445 -19.453 -23.172 1 95 89 SER A C 1
ATOM 745 O O . SER A 1 89 ? -5.137 -18.438 -23.812 1 95 89 SER A O 1
ATOM 747 N N . GLY A 1 90 ? -4.664 -20.531 -23.047 1 95.81 90 GLY A N 1
ATOM 748 C CA . GLY A 1 90 ? -3.414 -20.609 -23.781 1 95.81 90 GLY A CA 1
ATOM 749 C C . GLY A 1 90 ? -2.279 -19.859 -23.109 1 95.81 90 GLY A C 1
ATOM 750 O O . GLY A 1 90 ? -1.267 -19.562 -23.75 1 95.81 90 GLY A O 1
ATOM 751 N N . LEU A 1 91 ? -2.441 -19.469 -21.891 1 97.5 91 LEU A N 1
ATOM 752 C CA . LEU A 1 91 ? -1.433 -18.719 -21.141 1 97.5 91 LEU A CA 1
ATOM 753 C C . LEU A 1 91 ? -0.665 -19.656 -20.203 1 97.5 91 LEU A C 1
ATOM 755 O O . LEU A 1 91 ? -1.111 -20.766 -19.938 1 97.5 91 LEU A O 1
ATOM 759 N N . GLU A 1 92 ? 0.502 -19.266 -19.781 1 96.38 92 GLU A N 1
ATOM 760 C CA . GLU A 1 92 ? 1.313 -19.969 -18.797 1 96.38 92 GLU A CA 1
ATOM 761 C C . GLU A 1 92 ? 1.485 -19.141 -17.531 1 96.38 92 GLU A C 1
ATOM 763 O O . GLU A 1 92 ? 1.84 -17.969 -17.594 1 96.38 92 GLU A O 1
ATOM 768 N N . PRO A 1 93 ? 1.229 -19.797 -16.422 1 97.06 93 PRO A N 1
ATOM 769 C CA . PRO A 1 93 ? 1.493 -19.078 -15.18 1 97.06 93 PRO A CA 1
ATOM 770 C C . PRO A 1 93 ? 2.975 -18.781 -14.977 1 97.06 93 PRO A C 1
ATOM 772 O O . PRO A 1 93 ? 3.834 -19.531 -15.438 1 97.06 93 PRO A O 1
ATOM 775 N N . ASN A 1 94 ? 3.297 -17.672 -14.422 1 97.25 94 ASN A N 1
ATOM 776 C CA . ASN A 1 94 ? 4.668 -17.328 -14.062 1 97.25 94 ASN A CA 1
ATOM 777 C C . ASN A 1 94 ? 4.867 -17.297 -12.555 1 97.25 94 ASN A C 1
ATOM 779 O O . ASN A 1 94 ? 3.992 -17.734 -11.797 1 97.25 94 ASN A O 1
ATOM 783 N N . LEU A 1 95 ? 6.004 -16.875 -12.062 1 98.19 95 LEU A N 1
ATOM 784 C CA . LEU A 1 95 ? 6.332 -16.938 -10.648 1 98.19 95 LEU A CA 1
ATOM 785 C C . LEU A 1 95 ? 5.395 -16.062 -9.836 1 98.19 95 LEU A C 1
ATOM 787 O O . LEU A 1 95 ? 5.051 -16.391 -8.695 1 98.19 95 LEU A O 1
ATOM 791 N N . THR A 1 96 ? 4.984 -14.922 -10.422 1 98.12 96 THR A N 1
ATOM 792 C CA . THR A 1 96 ? 4.012 -14.062 -9.758 1 98.12 96 THR A CA 1
ATOM 793 C C . THR A 1 96 ? 2.68 -14.789 -9.586 1 98.12 96 THR A C 1
ATOM 795 O O . THR A 1 96 ? 2.061 -14.719 -8.523 1 98.12 96 THR A O 1
ATOM 798 N N . THR A 1 97 ? 2.273 -15.469 -10.617 1 98.56 97 THR A N 1
ATOM 799 C CA . THR A 1 97 ? 1.052 -16.266 -10.547 1 98.56 97 THR A CA 1
ATOM 800 C C . THR A 1 97 ? 1.141 -17.297 -9.422 1 98.56 97 THR A C 1
ATOM 802 O O . THR A 1 97 ? 0.2 -17.453 -8.641 1 98.56 97 THR A O 1
ATOM 805 N N . MET A 1 98 ? 2.289 -17.953 -9.398 1 98.62 98 MET A N 1
ATOM 806 C CA . MET A 1 98 ? 2.465 -19.016 -8.414 1 98.62 98 MET A CA 1
ATOM 807 C C . MET A 1 98 ? 2.393 -18.453 -6.996 1 98.62 98 MET A C 1
ATOM 809 O O . MET A 1 98 ? 1.771 -19.047 -6.117 1 98.62 98 MET A O 1
ATOM 813 N N . ALA A 1 99 ? 2.986 -17.328 -6.793 1 98.75 99 ALA A N 1
ATOM 814 C CA . ALA A 1 99 ? 2.941 -16.688 -5.48 1 98.75 99 ALA A CA 1
ATOM 815 C C . ALA A 1 99 ? 1.508 -16.344 -5.082 1 98.75 99 ALA A C 1
ATOM 817 O O . ALA A 1 99 ? 1.106 -16.578 -3.938 1 98.75 99 ALA A O 1
ATOM 818 N N . LEU A 1 100 ? 0.755 -15.82 -6.004 1 98.69 100 LEU A N 1
ATOM 819 C CA . LEU A 1 100 ? -0.625 -15.438 -5.734 1 98.69 100 LEU A CA 1
ATOM 820 C C . LEU A 1 100 ? -1.493 -16.656 -5.469 1 98.69 100 LEU A C 1
ATOM 822 O O . LEU A 1 100 ? -2.346 -16.641 -4.578 1 98.69 100 LEU A O 1
ATOM 826 N N . VAL A 1 101 ? -1.238 -17.719 -6.25 1 98.75 101 VAL A N 1
ATOM 827 C CA . VAL A 1 101 ? -1.987 -18.953 -6.098 1 98.75 101 VAL A CA 1
ATOM 828 C C . VAL A 1 101 ? -1.677 -19.578 -4.738 1 98.75 101 VAL A C 1
ATOM 830 O O . VAL A 1 101 ? -2.576 -20.078 -4.059 1 98.75 101 VAL A O 1
ATOM 833 N N . ILE A 1 102 ? -0.455 -19.516 -4.328 1 98.81 102 ILE A N 1
ATOM 834 C CA . ILE A 1 102 ? -0.057 -20.016 -3.016 1 98.81 102 ILE A CA 1
ATOM 835 C C . ILE A 1 102 ? -0.808 -19.25 -1.926 1 98.81 102 ILE A C 1
ATOM 837 O O . ILE A 1 102 ? -1.372 -19.859 -1.011 1 98.81 102 ILE A O 1
ATOM 841 N N . GLN A 1 103 ? -0.803 -17.953 -2.047 1 98.62 103 GLN A N 1
ATOM 842 C CA . GLN A 1 103 ? -1.536 -17.141 -1.077 1 98.62 103 GLN A CA 1
ATOM 843 C C . GLN A 1 103 ? -3.023 -17.484 -1.091 1 98.62 103 GLN A C 1
ATOM 845 O O . GLN A 1 103 ? -3.668 -17.516 -0.04 1 98.62 103 GLN A O 1
ATOM 850 N N . GLY A 1 104 ? -3.547 -17.719 -2.295 1 98.62 104 GLY A N 1
ATOM 851 C CA . GLY A 1 104 ? -4.941 -18.109 -2.414 1 98.62 104 GLY A CA 1
ATOM 852 C C . GLY A 1 104 ? -5.27 -19.391 -1.667 1 98.62 104 GLY A C 1
ATOM 853 O O . GLY A 1 104 ? -6.254 -19.438 -0.926 1 98.62 104 GLY A O 1
ATOM 854 N N . PHE A 1 105 ? -4.438 -20.406 -1.854 1 98.62 105 PHE A N 1
ATOM 855 C CA . PHE A 1 105 ? -4.617 -21.641 -1.121 1 98.62 105 PHE A CA 1
ATOM 856 C C . PHE A 1 105 ? -4.516 -21.406 0.381 1 98.62 105 PHE A C 1
ATOM 858 O O . PHE A 1 105 ? -5.312 -21.953 1.154 1 98.62 105 PHE A O 1
ATOM 865 N N . GLY A 1 106 ? -3.543 -20.625 0.773 1 98.19 106 GLY A N 1
ATOM 866 C CA . GLY A 1 106 ? -3.379 -20.297 2.18 1 98.19 106 GLY A CA 1
ATOM 867 C C . GLY A 1 106 ? -4.586 -19.594 2.775 1 98.19 106 GLY A C 1
ATOM 868 O O . GLY A 1 106 ? -5.012 -19.922 3.887 1 98.19 106 GLY A O 1
ATOM 869 N N . GLN A 1 107 ? -5.094 -18.625 2.033 1 97.06 107 GLN A N 1
ATOM 870 C CA . GLN A 1 107 ? -6.273 -17.891 2.475 1 97.06 107 GLN A CA 1
ATOM 871 C C . GLN A 1 107 ? -7.461 -18.828 2.684 1 97.06 107 GLN A C 1
ATOM 873 O O . GLN A 1 107 ? -8.273 -18.609 3.58 1 97.06 107 GLN A O 1
ATOM 878 N N . ASN A 1 108 ? -7.492 -19.906 1.904 1 97.81 108 ASN A N 1
ATOM 879 C CA . ASN A 1 108 ? -8.57 -20.875 1.988 1 97.81 108 ASN A CA 1
ATOM 880 C C . ASN A 1 108 ? -8.305 -21.922 3.064 1 97.81 108 ASN A C 1
ATOM 882 O O . ASN A 1 108 ? -9.102 -22.844 3.256 1 97.81 108 ASN A O 1
ATOM 886 N N . GLY A 1 109 ? -7.176 -21.859 3.719 1 97.25 109 GLY A N 1
ATOM 887 C CA . GLY A 1 109 ? -6.789 -22.844 4.707 1 97.25 109 GLY A CA 1
ATOM 888 C C . GLY A 1 109 ? -6.352 -24.172 4.094 1 97.25 109 GLY A C 1
ATOM 889 O O . GLY A 1 109 ? -6.359 -25.203 4.762 1 97.25 109 GLY A O 1
ATOM 890 N N . ASP A 1 110 ? -6.047 -24.109 2.881 1 97.62 110 ASP A N 1
ATOM 891 C CA . ASP A 1 110 ? -5.699 -25.312 2.127 1 97.62 110 ASP A CA 1
ATOM 892 C C . ASP A 1 110 ? -4.188 -25.469 2.01 1 97.62 110 ASP A C 1
ATOM 894 O O . ASP A 1 110 ? -3.615 -25.266 0.938 1 97.62 110 ASP A O 1
ATOM 898 N N . ILE A 1 111 ? -3.564 -26 3.049 1 97.25 111 ILE A N 1
ATOM 899 C CA . ILE A 1 111 ? -2.117 -26.172 3.082 1 97.25 111 ILE A CA 1
ATOM 900 C C . ILE A 1 111 ? -1.701 -27.25 2.088 1 97.25 111 ILE A C 1
ATOM 902 O O . ILE A 1 111 ? -0.631 -27.172 1.479 1 97.25 111 ILE A O 1
ATOM 906 N N . GLN A 1 112 ? -2.543 -28.25 1.941 1 97.38 112 GLN A N 1
ATOM 907 C CA . GLN A 1 112 ? -2.244 -29.281 0.947 1 97.38 112 GLN A CA 1
ATOM 908 C C . GLN A 1 112 ? -2.135 -28.672 -0.45 1 97.38 112 GLN A C 1
ATOM 910 O O . GLN A 1 112 ? -1.271 -29.062 -1.236 1 97.38 112 GLN A O 1
ATOM 915 N N . GLY A 1 113 ? -3.064 -27.75 -0.81 1 97.88 113 GLY A N 1
ATOM 916 C CA . GLY A 1 113 ? -2.973 -27.031 -2.076 1 97.88 113 GLY A CA 1
ATOM 917 C C . GLY A 1 113 ? -1.668 -26.281 -2.244 1 97.88 113 GLY A C 1
ATOM 918 O O . GLY A 1 113 ? -1.101 -26.25 -3.338 1 97.88 113 GLY A O 1
ATOM 919 N N . VAL A 1 114 ? -1.169 -25.703 -1.172 1 98.31 114 VAL A N 1
ATOM 920 C CA . VAL A 1 114 ? 0.112 -25 -1.192 1 98.31 114 VAL A CA 1
ATOM 921 C C . VAL A 1 114 ? 1.222 -25.969 -1.603 1 98.31 114 VAL A C 1
ATOM 923 O O . VAL A 1 114 ? 2.033 -25.656 -2.477 1 98.31 114 VAL A O 1
ATOM 926 N N . PHE A 1 115 ? 1.165 -27.125 -1.036 1 97.5 115 PHE A N 1
ATOM 927 C CA . PHE A 1 115 ? 2.199 -28.109 -1.323 1 97.5 115 PHE A CA 1
ATOM 928 C C . PHE A 1 115 ? 2.111 -28.594 -2.77 1 97.5 115 PHE A C 1
ATOM 930 O O . PHE A 1 115 ? 3.135 -28.828 -3.412 1 97.5 115 PHE A O 1
ATOM 937 N N . LYS A 1 116 ? 0.946 -28.734 -3.244 1 97.19 116 LYS A N 1
ATOM 938 C CA . LYS A 1 116 ? 0.769 -29.141 -4.637 1 97.19 116 LYS A CA 1
ATOM 939 C C . LYS A 1 116 ? 1.381 -28.109 -5.59 1 97.19 116 LYS A C 1
ATOM 941 O O . LYS A 1 116 ? 1.957 -28.469 -6.613 1 97.19 116 LYS A O 1
ATOM 946 N N . VAL A 1 117 ? 1.245 -26.812 -5.297 1 98 117 VAL A N 1
ATOM 947 C CA . VAL A 1 117 ? 1.824 -25.766 -6.129 1 98 117 VAL A CA 1
ATOM 948 C C . VAL A 1 117 ? 3.348 -25.859 -6.094 1 98 117 VAL A C 1
ATOM 950 O O . VAL A 1 117 ? 4.008 -25.734 -7.129 1 98 117 VAL A O 1
ATOM 953 N N . LEU A 1 118 ? 3.896 -26.141 -4.895 1 97.69 118 LEU A N 1
ATOM 954 C CA . LEU A 1 118 ? 5.344 -26.25 -4.77 1 97.69 118 LEU A CA 1
ATOM 955 C C . LEU A 1 118 ? 5.863 -27.453 -5.559 1 97.69 118 LEU A C 1
ATOM 957 O O . LEU A 1 118 ? 6.922 -27.375 -6.184 1 97.69 118 LEU A O 1
ATOM 961 N N . GLU A 1 119 ? 5.117 -28.516 -5.539 1 97.19 119 GLU A N 1
ATOM 962 C CA . GLU A 1 119 ? 5.48 -29.688 -6.324 1 97.19 119 GLU A CA 1
ATOM 963 C C . GLU A 1 119 ? 5.461 -29.391 -7.816 1 97.19 119 GLU A C 1
ATOM 965 O O . GLU A 1 119 ? 6.359 -29.797 -8.555 1 97.19 119 GLU A O 1
ATOM 970 N N . PHE A 1 120 ? 4.438 -28.688 -8.227 1 96 120 PHE A N 1
ATOM 971 C CA . PHE A 1 120 ? 4.348 -28.266 -9.617 1 96 120 PHE A CA 1
ATOM 972 C C . PHE A 1 120 ? 5.539 -27.406 -10.008 1 96 120 PHE A C 1
ATOM 974 O O . PHE A 1 120 ? 6.129 -27.578 -11.078 1 96 120 PHE A O 1
ATOM 981 N N . MET A 1 121 ? 5.875 -26.422 -9.203 1 97.5 121 MET A N 1
ATOM 982 C CA . MET A 1 121 ? 6.996 -25.531 -9.484 1 97.5 121 MET A CA 1
ATOM 983 C C . MET A 1 121 ? 8.297 -26.312 -9.609 1 97.5 121 MET A C 1
ATOM 985 O O . MET A 1 121 ? 9.102 -26.047 -10.5 1 97.5 121 MET A O 1
ATOM 989 N N . LYS A 1 122 ? 8.445 -27.281 -8.758 1 96.94 122 LYS A N 1
ATOM 990 C CA . LYS A 1 122 ? 9.617 -28.141 -8.82 1 96.94 122 LYS A CA 1
ATOM 991 C C . LYS A 1 122 ? 9.656 -28.922 -10.133 1 96.94 122 LYS A C 1
ATOM 993 O O . LYS A 1 122 ? 10.695 -28.969 -10.805 1 96.94 122 LYS A O 1
ATOM 998 N N . ALA A 1 123 ? 8.609 -29.5 -10.469 1 96.62 123 ALA A N 1
ATOM 999 C CA . ALA A 1 123 ? 8.516 -30.266 -11.703 1 96.62 123 ALA A CA 1
ATOM 1000 C C . ALA A 1 123 ? 8.766 -29.391 -12.93 1 96.62 123 ALA A C 1
ATOM 1002 O O . ALA A 1 123 ? 9.336 -29.844 -13.922 1 96.62 123 ALA A O 1
ATOM 1003 N N . ALA A 1 124 ? 8.336 -28.156 -12.859 1 95.81 124 ALA A N 1
ATOM 1004 C CA . ALA A 1 124 ? 8.484 -27.219 -13.977 1 95.81 124 ALA A CA 1
ATOM 1005 C C . ALA A 1 124 ? 9.812 -26.484 -13.906 1 95.81 124 ALA A C 1
ATOM 1007 O O . ALA A 1 124 ? 10.078 -25.578 -14.703 1 95.81 124 ALA A O 1
ATOM 1008 N N . ASP A 1 125 ? 10.672 -26.844 -12.922 1 96.94 125 ASP A N 1
ATOM 1009 C CA . ASP A 1 125 ? 11.984 -26.234 -12.703 1 96.94 125 ASP A CA 1
ATOM 1010 C C . ASP A 1 125 ? 11.867 -24.734 -12.461 1 96.94 125 ASP A C 1
ATOM 1012 O O . ASP A 1 125 ? 12.695 -23.953 -12.953 1 96.94 125 ASP A O 1
ATOM 1016 N N . MET A 1 126 ? 10.727 -24.266 -11.891 1 97.25 126 MET A N 1
ATOM 1017 C CA . MET A 1 126 ? 10.57 -22.875 -11.461 1 97.25 126 MET A CA 1
ATOM 1018 C C . MET A 1 126 ? 11.289 -22.641 -10.133 1 97.25 126 MET A C 1
ATOM 1020 O O . MET A 1 126 ? 11.109 -23.391 -9.18 1 97.25 126 MET A O 1
ATOM 1024 N N . PRO A 1 127 ? 12.141 -21.656 -10.055 1 97.12 127 PRO A N 1
ATOM 1025 C CA . PRO A 1 127 ? 12.875 -21.422 -8.812 1 97.12 127 PRO A CA 1
ATOM 1026 C C . PRO A 1 127 ? 11.984 -20.891 -7.691 1 97.12 127 PRO A C 1
ATOM 1028 O O . PRO A 1 127 ? 11 -20.203 -7.961 1 97.12 127 PRO A O 1
ATOM 1031 N N . VAL A 1 128 ? 12.305 -21.25 -6.48 1 97.5 128 VAL A N 1
ATOM 1032 C CA . VAL A 1 128 ? 11.656 -20.672 -5.305 1 97.5 128 VAL A CA 1
ATOM 1033 C C . VAL A 1 128 ? 12.375 -19.391 -4.887 1 97.5 128 VAL A C 1
ATOM 1035 O O . VAL A 1 128 ? 13.438 -19.453 -4.262 1 97.5 128 VAL A O 1
ATOM 1038 N N . THR A 1 129 ? 11.781 -18.281 -5.234 1 97.56 129 THR A N 1
ATOM 1039 C CA . THR A 1 129 ? 12.367 -16.984 -4.969 1 97.56 129 THR A CA 1
ATOM 1040 C C . THR A 1 129 ? 11.734 -16.344 -3.736 1 97.56 129 THR A C 1
ATOM 1042 O O . THR A 1 129 ? 10.844 -16.922 -3.119 1 97.56 129 THR A O 1
ATOM 1045 N N . GLU A 1 130 ? 12.234 -15.219 -3.311 1 97.38 130 GLU A N 1
ATOM 1046 C CA . GLU A 1 130 ? 11.758 -14.578 -2.09 1 97.38 130 GLU A CA 1
ATOM 1047 C C . GLU A 1 130 ? 10.25 -14.344 -2.143 1 97.38 130 GLU A C 1
ATOM 1049 O O . GLU A 1 130 ? 9.547 -14.578 -1.158 1 97.38 130 GLU A O 1
ATOM 1054 N N . PRO A 1 131 ? 9.688 -13.906 -3.314 1 97.94 131 PRO A N 1
ATOM 1055 C CA . PRO A 1 131 ? 8.234 -13.711 -3.354 1 97.94 131 PRO A CA 1
ATOM 1056 C C . PRO A 1 131 ? 7.457 -15 -3.074 1 97.94 131 PRO A C 1
ATOM 1058 O O . PRO A 1 131 ? 6.387 -14.953 -2.463 1 97.94 131 PRO A O 1
ATOM 1061 N N . ILE A 1 132 ? 8.023 -16.141 -3.504 1 98.69 132 ILE A N 1
ATOM 1062 C CA . ILE A 1 132 ? 7.379 -17.422 -3.229 1 98.69 132 ILE A CA 1
ATOM 1063 C C . ILE A 1 132 ? 7.461 -17.719 -1.736 1 98.69 132 ILE A C 1
ATOM 1065 O O . ILE A 1 132 ? 6.461 -18.094 -1.113 1 98.69 132 ILE A O 1
ATOM 1069 N N . TYR A 1 133 ? 8.641 -17.516 -1.162 1 98.5 133 TYR A N 1
ATOM 1070 C CA . TYR A 1 133 ? 8.797 -17.734 0.272 1 98.5 133 TYR A CA 1
ATOM 1071 C C . TYR A 1 133 ? 7.871 -16.812 1.064 1 98.5 133 TYR A C 1
ATOM 1073 O O . TYR A 1 133 ? 7.262 -17.234 2.049 1 98.5 133 TYR A O 1
ATOM 1081 N N . THR A 1 134 ? 7.805 -15.578 0.637 1 98.25 134 THR A N 1
ATOM 1082 C CA . THR A 1 134 ? 6.93 -14.617 1.301 1 98.25 134 THR A CA 1
ATOM 1083 C C . THR A 1 134 ? 5.477 -15.078 1.24 1 98.25 134 THR A C 1
ATOM 1085 O O . THR A 1 134 ? 4.73 -14.93 2.211 1 98.25 134 THR A O 1
ATOM 1088 N N . SER A 1 135 ? 5.086 -15.633 0.108 1 98.69 135 SER A N 1
ATOM 1089 C CA . SER A 1 135 ? 3.732 -16.156 -0.02 1 98.69 135 SER A CA 1
ATOM 1090 C C . SER A 1 135 ? 3.502 -17.328 0.938 1 98.69 135 SER A C 1
ATOM 1092 O O . SER A 1 135 ? 2.396 -17.5 1.453 1 98.69 135 SER A O 1
ATOM 1094 N N . LEU A 1 136 ? 4.543 -18.094 1.169 1 98.69 136 LEU A N 1
ATOM 1095 C CA . LEU A 1 136 ? 4.449 -19.188 2.143 1 98.69 136 LEU A CA 1
ATOM 1096 C C . LEU A 1 136 ? 4.25 -18.625 3.551 1 98.69 136 LEU A C 1
ATOM 1098 O O . LEU A 1 136 ? 3.432 -19.141 4.312 1 98.69 136 LEU A O 1
ATOM 1102 N N . ILE A 1 137 ? 4.984 -17.594 3.871 1 98.38 137 ILE A N 1
ATOM 1103 C CA . ILE A 1 137 ? 4.844 -16.938 5.168 1 98.38 137 ILE A CA 1
ATOM 1104 C C . ILE A 1 137 ? 3.396 -16.5 5.363 1 98.38 137 ILE A C 1
ATOM 1106 O O . ILE A 1 137 ? 2.789 -16.781 6.398 1 98.38 137 ILE A O 1
ATOM 1110 N N . LEU A 1 138 ? 2.885 -15.867 4.359 1 98.19 138 LEU A N 1
ATOM 1111 C CA . LEU A 1 138 ? 1.517 -15.367 4.434 1 98.19 138 LEU A CA 1
ATOM 1112 C C . LEU A 1 138 ? 0.521 -16.516 4.531 1 98.19 138 LEU A C 1
ATOM 1114 O O . LEU A 1 138 ? -0.449 -16.438 5.289 1 98.19 138 LEU A O 1
ATOM 1118 N N . ALA A 1 139 ? 0.781 -17.578 3.783 1 98.38 139 ALA A N 1
ATOM 1119 C CA . ALA A 1 139 ? -0.116 -18.734 3.811 1 98.38 139 ALA A CA 1
ATOM 1120 C C . ALA A 1 139 ? -0.169 -19.359 5.203 1 98.38 139 ALA A C 1
ATOM 1122 O O . ALA A 1 139 ? -1.252 -19.594 5.738 1 98.38 139 ALA A O 1
ATOM 1123 N N . TYR A 1 140 ? 0.956 -19.547 5.793 1 98 140 TYR A N 1
ATOM 1124 C CA . TYR A 1 140 ? 1.009 -20.125 7.129 1 98 140 TYR A CA 1
ATOM 1125 C C . TYR A 1 140 ? 0.422 -19.156 8.156 1 98 140 TYR A C 1
ATOM 1127 O O . TYR A 1 140 ? -0.346 -19.578 9.031 1 98 140 TYR A O 1
ATOM 1135 N N . GLY A 1 141 ? 0.81 -17.938 8.047 1 96.88 141 GLY A N 1
ATOM 1136 C CA . GLY A 1 141 ? 0.318 -16.938 8.984 1 96.88 141 GLY A CA 1
ATOM 1137 C C . GLY A 1 141 ? -1.191 -16.797 8.961 1 96.88 141 GLY A C 1
ATOM 1138 O O . GLY A 1 141 ? -1.822 -16.672 10.008 1 96.88 141 GLY A O 1
ATOM 1139 N N . LYS A 1 142 ? -1.751 -16.797 7.727 1 96.56 142 LYS A N 1
ATOM 1140 C CA . LYS A 1 142 ? -3.199 -16.688 7.582 1 96.56 142 LYS A CA 1
ATOM 1141 C C . LYS A 1 142 ? -3.906 -17.859 8.273 1 96.56 142 LYS A C 1
ATOM 1143 O O . LYS A 1 142 ? -5.09 -17.766 8.602 1 96.56 142 LYS A O 1
ATOM 1148 N N . ASN A 1 143 ? -3.225 -18.938 8.516 1 96.94 143 ASN A N 1
ATOM 1149 C CA . ASN A 1 143 ? -3.781 -20.109 9.188 1 96.94 143 ASN A CA 1
ATOM 1150 C C . ASN A 1 143 ? -3.307 -20.203 10.641 1 96.94 143 ASN A C 1
ATOM 1152 O O . ASN A 1 143 ? -3.414 -21.25 11.266 1 96.94 143 ASN A O 1
ATOM 1156 N N . ARG A 1 144 ? -2.801 -19.172 11.156 1 95.94 144 ARG A N 1
ATOM 1157 C CA . ARG A 1 144 ? -2.395 -19 12.547 1 95.94 144 ARG A CA 1
ATOM 1158 C C . ARG A 1 144 ? -1.264 -19.953 12.914 1 95.94 144 ARG A C 1
ATOM 1160 O O . ARG A 1 144 ? -1.131 -20.344 14.078 1 95.94 144 ARG A O 1
ATOM 1167 N N . ASP A 1 145 ? -0.654 -20.422 11.93 1 96.69 145 ASP A N 1
ATOM 1168 C CA . ASP A 1 145 ? 0.52 -21.266 12.141 1 96.69 145 ASP A CA 1
ATOM 1169 C C . ASP A 1 145 ? 1.805 -20.438 12.07 1 96.69 145 ASP A C 1
ATOM 1171 O O . ASP A 1 145 ? 2.584 -20.578 11.125 1 96.69 145 ASP A O 1
ATOM 1175 N N . MET A 1 146 ? 2.105 -19.719 13.141 1 95.38 146 MET A N 1
ATOM 1176 C CA . MET A 1 146 ? 3.225 -18.781 13.148 1 95.38 146 MET A CA 1
ATOM 1177 C C . MET A 1 146 ? 4.551 -19.516 13.273 1 95.38 146 MET A C 1
ATOM 1179 O O . MET A 1 146 ? 5.594 -19.016 12.852 1 95.38 146 MET A O 1
ATOM 1183 N N . GLU A 1 147 ? 4.527 -20.656 13.844 1 95.12 147 GLU A N 1
ATOM 1184 C CA . GLU A 1 147 ? 5.746 -21.453 13.906 1 95.12 147 GLU A CA 1
ATOM 1185 C C . GLU A 1 147 ? 6.238 -21.828 12.516 1 95.12 147 GLU A C 1
ATOM 1187 O O . GLU A 1 147 ? 7.422 -21.688 12.211 1 95.12 147 GLU A O 1
ATOM 1192 N N . SER A 1 148 ? 5.344 -22.312 11.727 1 96.94 148 SER A N 1
ATOM 1193 C CA . SER A 1 148 ? 5.699 -22.656 10.352 1 96.94 148 SER A CA 1
ATOM 1194 C C . SER A 1 148 ? 6.07 -21.406 9.547 1 96.94 148 SER A C 1
ATOM 1196 O O . SER A 1 148 ? 6.973 -21.453 8.719 1 96.94 148 SER A O 1
ATOM 1198 N N . ALA A 1 149 ? 5.301 -20.297 9.781 1 97.31 149 ALA A N 1
ATOM 1199 C CA . ALA A 1 149 ? 5.625 -19.047 9.094 1 97.31 149 ALA A CA 1
ATOM 1200 C C . ALA A 1 149 ? 7.055 -18.609 9.398 1 97.31 149 ALA A C 1
ATOM 1202 O O . ALA A 1 149 ? 7.816 -18.297 8.484 1 97.31 149 ALA A O 1
ATOM 1203 N N . LYS A 1 150 ? 7.418 -18.656 10.641 1 94.5 150 LYS A N 1
ATOM 1204 C CA . LYS A 1 150 ? 8.781 -18.328 11.039 1 94.5 150 LYS A CA 1
ATOM 1205 C C . LYS A 1 150 ? 9.781 -19.344 10.477 1 94.5 150 LYS A C 1
ATOM 1207 O O . LYS A 1 150 ? 10.906 -18.984 10.125 1 94.5 150 LYS A O 1
ATOM 1212 N N . GLY A 1 151 ? 9.328 -20.547 10.406 1 96.75 151 GLY A N 1
ATOM 1213 C CA . GLY A 1 151 ? 10.164 -21.609 9.875 1 96.75 151 GLY A CA 1
ATOM 1214 C C . GLY A 1 151 ? 10.562 -21.391 8.43 1 96.75 151 GLY A C 1
ATOM 1215 O O . GLY A 1 151 ? 11.586 -21.906 7.977 1 96.75 151 GLY A O 1
ATOM 1216 N N . VAL A 1 152 ? 9.812 -20.609 7.695 1 97.81 152 VAL A N 1
ATOM 1217 C CA . VAL A 1 152 ? 10.133 -20.312 6.301 1 97.81 152 VAL A CA 1
ATOM 1218 C C . VAL A 1 152 ? 11.453 -19.547 6.223 1 97.81 152 VAL A C 1
ATOM 1220 O O . VAL A 1 152 ? 12.211 -19.703 5.258 1 97.81 152 VAL A O 1
ATOM 1223 N N . PHE A 1 153 ? 11.805 -18.734 7.238 1 94.75 153 PHE A N 1
ATOM 1224 C CA . PHE A 1 153 ? 13.078 -18.031 7.273 1 94.75 153 PHE A CA 1
ATOM 1225 C C . PHE A 1 153 ? 14.242 -19.016 7.266 1 94.75 153 PHE A C 1
ATOM 1227 O O . PHE A 1 153 ? 15.211 -18.844 6.527 1 94.75 153 PHE A O 1
ATOM 1234 N N . ASN A 1 154 ? 14.047 -20.031 8.062 1 95.31 154 ASN A N 1
ATOM 1235 C CA . ASN A 1 154 ? 15.078 -21.062 8.094 1 95.31 154 ASN A CA 1
ATOM 1236 C C . ASN A 1 154 ? 15.18 -21.797 6.758 1 95.31 154 ASN A C 1
ATOM 1238 O O . ASN A 1 154 ? 16.281 -22.109 6.305 1 95.31 154 ASN A O 1
ATOM 1242 N N . LEU A 1 155 ? 14 -22.031 6.203 1 96.5 155 LEU A N 1
ATOM 1243 C CA . LEU A 1 155 ? 13.977 -22.672 4.895 1 96.5 155 LEU A CA 1
ATOM 1244 C C . LEU A 1 155 ? 14.703 -21.828 3.857 1 96.5 155 LEU A C 1
ATOM 1246 O O . LEU A 1 155 ? 15.445 -22.359 3.025 1 96.5 155 LEU A O 1
ATOM 1250 N N . MET A 1 156 ? 14.539 -20.484 3.875 1 96.88 156 MET A N 1
ATOM 1251 C CA . MET A 1 156 ? 15.227 -19.562 2.971 1 96.88 156 MET A CA 1
ATOM 1252 C C . MET A 1 156 ? 16.734 -19.656 3.146 1 96.88 156 MET A C 1
ATOM 1254 O O . MET A 1 156 ? 17.469 -19.828 2.172 1 96.88 156 MET A O 1
ATOM 1258 N N . ARG A 1 157 ? 17.156 -19.641 4.301 1 95.88 157 ARG A N 1
ATOM 1259 C CA . ARG A 1 157 ? 18.578 -19.672 4.605 1 95.88 157 ARG A CA 1
ATOM 1260 C C . ARG A 1 157 ? 19.203 -21 4.219 1 95.88 157 ARG A C 1
ATOM 1262 O O . ARG A 1 157 ? 20.312 -21.047 3.664 1 95.88 157 ARG A O 1
ATOM 1269 N N . ASP A 1 158 ? 18.5 -22.094 4.504 1 96.62 158 ASP A N 1
ATOM 1270 C CA . ASP A 1 158 ? 18.969 -23.422 4.121 1 96.62 158 ASP A CA 1
ATOM 1271 C C . ASP A 1 158 ? 19.141 -23.531 2.609 1 96.62 158 ASP A C 1
ATOM 1273 O O . ASP A 1 158 ? 19.953 -24.328 2.127 1 96.62 158 ASP A O 1
ATOM 1277 N N . ASN A 1 159 ? 18.422 -22.734 1.899 1 96.19 159 ASN A N 1
ATOM 1278 C CA . ASN A 1 159 ? 18.5 -22.766 0.443 1 96.19 159 ASN A CA 1
ATOM 1279 C C . ASN A 1 159 ? 19.344 -21.609 -0.094 1 96.19 159 ASN A C 1
ATOM 1281 O O . ASN A 1 159 ? 19.234 -21.266 -1.271 1 96.19 159 ASN A O 1
ATOM 1285 N N . GLY A 1 160 ? 20.062 -20.953 0.853 1 95.75 160 GLY A N 1
ATOM 1286 C CA . GLY A 1 160 ? 21.062 -19.969 0.464 1 95.75 160 GLY A CA 1
ATOM 1287 C C . GLY A 1 160 ? 20.484 -18.578 0.242 1 95.75 160 GLY A C 1
ATOM 1288 O O . GLY A 1 160 ? 21.094 -17.734 -0.417 1 95.75 160 GLY A O 1
ATOM 1289 N N . MET A 1 161 ? 19.281 -18.281 0.751 1 95.88 161 MET A N 1
ATOM 1290 C CA . MET A 1 161 ? 18.641 -16.984 0.569 1 95.88 161 MET A CA 1
ATOM 1291 C C . MET A 1 161 ? 18.406 -16.297 1.912 1 95.88 161 MET A C 1
ATOM 1293 O O . MET A 1 161 ? 17.812 -16.891 2.816 1 95.88 161 MET A O 1
ATOM 1297 N N . GLU A 1 162 ? 18.953 -15.094 2.066 1 93.56 162 GLU A N 1
ATOM 1298 C CA . GLU A 1 162 ? 18.625 -14.305 3.258 1 93.56 162 GLU A CA 1
ATOM 1299 C C . GLU A 1 162 ? 17.297 -13.594 3.111 1 93.56 162 GLU A C 1
ATOM 1301 O O . GLU A 1 162 ? 17 -13.008 2.068 1 93.56 162 GLU A O 1
ATOM 1306 N N . PRO A 1 163 ? 16.453 -13.742 4.125 1 93.94 163 PRO A N 1
ATOM 1307 C CA . PRO A 1 163 ? 15.18 -13.008 4.059 1 93.94 163 PRO A CA 1
ATOM 1308 C C . PRO A 1 163 ? 15.375 -11.508 3.842 1 93.94 163 PRO A C 1
ATOM 1310 O O . PRO A 1 163 ? 16.266 -10.906 4.438 1 93.94 163 PRO A O 1
ATOM 1313 N N . GLY A 1 164 ? 14.609 -10.984 2.908 1 92.44 164 GLY A N 1
ATOM 1314 C CA . GLY A 1 164 ? 14.609 -9.547 2.654 1 92.44 164 GLY A CA 1
ATOM 1315 C C . GLY A 1 164 ? 13.5 -8.812 3.379 1 92.44 164 GLY A C 1
ATOM 1316 O O . GLY A 1 164 ? 12.82 -9.391 4.23 1 92.44 164 GLY A O 1
ATOM 1317 N N . ILE A 1 165 ? 13.297 -7.605 3.105 1 92 165 ILE A N 1
ATOM 1318 C CA . ILE A 1 165 ? 12.352 -6.727 3.791 1 92 165 ILE A CA 1
ATOM 1319 C C . ILE A 1 165 ? 10.93 -7.25 3.602 1 92 165 ILE A C 1
ATOM 1321 O O . ILE A 1 165 ? 10.109 -7.172 4.516 1 92 165 ILE A O 1
ATOM 1325 N N . GLU A 1 166 ? 10.656 -7.723 2.436 1 93.25 166 GLU A N 1
ATOM 1326 C CA . GLU A 1 166 ? 9.312 -8.227 2.172 1 93.25 166 GLU A CA 1
ATOM 1327 C C . GLU A 1 166 ? 8.984 -9.414 3.078 1 93.25 166 GLU A C 1
ATOM 1329 O O . GLU A 1 166 ? 7.859 -9.531 3.574 1 93.25 166 GLU A O 1
ATOM 1334 N N . SER A 1 167 ? 9.914 -10.273 3.248 1 95 167 SER A N 1
ATOM 1335 C CA . SER A 1 167 ? 9.734 -11.422 4.129 1 95 167 SER A CA 1
ATOM 1336 C C . SER A 1 167 ? 9.5 -10.984 5.57 1 95 167 SER A C 1
ATOM 1338 O O . SER A 1 167 ? 8.562 -11.438 6.223 1 95 167 SER A O 1
ATOM 1340 N N . TYR A 1 168 ? 10.336 -10.062 6.004 1 92.25 168 TYR A N 1
ATOM 1341 C CA . TYR A 1 168 ? 10.211 -9.586 7.379 1 92.25 168 TYR A CA 1
ATOM 1342 C C . TYR A 1 168 ? 8.875 -8.883 7.594 1 92.25 168 TYR A C 1
ATOM 1344 O O . TYR A 1 168 ? 8.195 -9.133 8.594 1 92.25 168 TYR A O 1
ATOM 1352 N N . THR A 1 169 ? 8.562 -8.047 6.684 1 93.19 169 THR A N 1
ATOM 1353 C CA . THR A 1 169 ? 7.324 -7.297 6.832 1 93.19 169 THR A CA 1
ATOM 1354 C C . THR A 1 169 ? 6.117 -8.234 6.793 1 93.19 169 THR A C 1
ATOM 1356 O O . THR A 1 169 ? 5.129 -8.008 7.492 1 93.19 169 THR A O 1
ATOM 1359 N N . SER A 1 170 ? 6.164 -9.227 5.938 1 95.38 170 SER A N 1
ATOM 1360 C CA . SER A 1 170 ? 5.066 -10.188 5.883 1 95.38 170 SER A CA 1
ATOM 1361 C C . SER A 1 170 ? 4.93 -10.945 7.199 1 95.38 170 SER A C 1
ATOM 1363 O O . SER A 1 170 ? 3.814 -11.164 7.68 1 95.38 170 SER A O 1
ATOM 1365 N N . LEU A 1 171 ? 6.027 -11.32 7.766 1 93.81 171 LEU A N 1
ATOM 1366 C CA . LEU A 1 171 ? 5.988 -12.016 9.047 1 93.81 171 LEU A CA 1
ATOM 1367 C C . LEU A 1 171 ? 5.422 -11.109 10.133 1 93.81 171 LEU A C 1
ATOM 1369 O O . LEU A 1 171 ? 4.57 -11.539 10.922 1 93.81 171 LEU A O 1
ATOM 1373 N N . LEU A 1 172 ? 5.852 -9.898 10.141 1 91.88 172 LEU A N 1
ATOM 1374 C CA . LEU A 1 172 ? 5.348 -8.93 11.109 1 91.88 172 LEU A CA 1
ATOM 1375 C C . LEU A 1 172 ? 3.842 -8.75 10.961 1 91.88 172 LEU A C 1
ATOM 1377 O O . LEU A 1 172 ? 3.117 -8.688 11.961 1 91.88 172 LEU A O 1
ATOM 1381 N N . THR A 1 173 ? 3.445 -8.633 9.75 1 93.25 173 THR A N 1
ATOM 1382 C CA . THR A 1 173 ? 2.023 -8.477 9.469 1 93.25 173 THR A CA 1
ATOM 1383 C C . THR A 1 173 ? 1.223 -9.648 10.023 1 93.25 173 THR A C 1
ATOM 1385 O O . THR A 1 173 ? 0.15 -9.453 10.602 1 93.25 173 THR A O 1
ATOM 1388 N N . MET A 1 174 ? 1.768 -10.797 9.891 1 95.06 174 MET A N 1
ATOM 1389 C CA . MET A 1 174 ? 1.065 -11.984 10.383 1 95.06 174 MET A CA 1
ATOM 1390 C C . MET A 1 174 ? 1.039 -12.008 11.906 1 95.06 174 MET A C 1
ATOM 1392 O O . MET A 1 174 ? 0.034 -12.391 12.508 1 95.06 174 MET A O 1
ATOM 1396 N N . TYR A 1 175 ? 2.109 -11.609 12.516 1 92.31 175 TYR A N 1
ATOM 1397 C CA . TYR A 1 175 ? 2.109 -11.516 13.969 1 92.31 175 TYR A CA 1
ATOM 1398 C C . TYR A 1 175 ? 1.049 -10.539 14.453 1 92.31 175 TYR A C 1
ATOM 1400 O O . TYR A 1 175 ? 0.309 -10.828 15.398 1 92.31 175 TYR A O 1
ATOM 1408 N N . ALA A 1 176 ? 0.986 -9.453 13.836 1 90.94 176 ALA A N 1
ATOM 1409 C CA . ALA A 1 176 ? 0.03 -8.414 14.227 1 90.94 176 ALA A CA 1
ATOM 1410 C C . ALA A 1 176 ? -1.405 -8.906 14.047 1 90.94 176 ALA A C 1
ATOM 1412 O O . ALA A 1 176 ? -2.24 -8.727 14.938 1 90.94 176 ALA A O 1
ATOM 1413 N N . GLU A 1 177 ? -1.674 -9.477 12.914 1 91.69 177 GLU A N 1
ATOM 1414 C CA . GLU A 1 177 ? -3.018 -9.969 12.625 1 91.69 177 GLU A CA 1
ATOM 1415 C C . GLU A 1 177 ? -3.441 -11.047 13.609 1 91.69 177 GLU A C 1
ATOM 1417 O O . GLU A 1 177 ? -4.633 -11.227 13.875 1 91.69 177 GLU A O 1
ATOM 1422 N N . ASN A 1 178 ? -2.426 -11.781 14.109 1 93.44 178 ASN A N 1
ATOM 1423 C CA . ASN A 1 178 ? -2.732 -12.867 15.031 1 93.44 178 ASN A CA 1
ATOM 1424 C C . ASN A 1 178 ? -2.602 -12.422 16.484 1 93.44 178 ASN A C 1
ATOM 1426 O O . ASN A 1 178 ? -2.617 -13.258 17.391 1 93.44 178 ASN A O 1
ATOM 1430 N N . GLY A 1 179 ? -2.486 -11.102 16.688 1 86.5 179 GLY A N 1
ATOM 1431 C CA . GLY A 1 179 ? -2.486 -10.523 18.016 1 86.5 179 GLY A CA 1
ATOM 1432 C C . GLY A 1 179 ? -1.227 -10.844 18.812 1 86.5 179 GLY A C 1
ATOM 1433 O O . GLY A 1 179 ? -1.257 -10.914 20.031 1 86.5 179 GLY A O 1
ATOM 1434 N N . ASP A 1 180 ? -0.211 -11.188 18.203 1 82.44 180 ASP A N 1
ATOM 1435 C CA . ASP A 1 180 ? 1.042 -11.57 18.844 1 82.44 180 ASP A CA 1
ATOM 1436 C C . ASP A 1 180 ? 2.117 -10.508 18.625 1 82.44 180 ASP A C 1
ATOM 1438 O O . ASP A 1 180 ? 3.191 -10.797 18.094 1 82.44 180 ASP A O 1
ATOM 1442 N N . LEU A 1 181 ? 1.883 -9.297 19.078 1 77.38 181 LEU A N 1
ATOM 1443 C CA . LEU A 1 181 ? 2.846 -8.211 18.906 1 77.38 181 LEU A CA 1
ATOM 1444 C C . LEU A 1 181 ? 4.07 -8.43 19.781 1 77.38 181 LEU A C 1
ATOM 1446 O O . LEU A 1 181 ? 5.164 -7.965 19.453 1 77.38 181 LEU A O 1
ATOM 1450 N N . GLN A 1 182 ? 3.91 -9.133 20.844 1 76.5 182 GLN A N 1
ATOM 1451 C CA . GLN A 1 182 ? 5.016 -9.383 21.766 1 76.5 182 GLN A CA 1
ATOM 1452 C C . GLN A 1 182 ? 6.109 -10.211 21.094 1 76.5 182 GLN A C 1
ATOM 1454 O O . GLN A 1 182 ? 7.297 -10.023 21.391 1 76.5 182 GLN A O 1
ATOM 1459 N N . SER A 1 183 ? 5.668 -10.992 20.234 1 73.69 183 SER A N 1
ATOM 1460 C CA . SER A 1 183 ? 6.613 -11.875 19.562 1 73.69 183 SER A CA 1
ATOM 1461 C C . SER A 1 183 ? 7.434 -11.109 18.531 1 73.69 183 SER A C 1
ATOM 1463 O O . SER A 1 183 ? 8.469 -11.594 18.078 1 73.69 183 SER A O 1
ATOM 1465 N N . ILE A 1 184 ? 7.02 -9.953 18.234 1 72.12 184 ILE A N 1
ATOM 1466 C CA . ILE A 1 184 ? 7.746 -9.156 17.266 1 72.12 184 ILE A CA 1
ATOM 1467 C C . ILE A 1 184 ? 9.078 -8.695 17.859 1 72.12 184 ILE A C 1
ATOM 1469 O O . ILE A 1 184 ? 10.086 -8.633 17.156 1 72.12 184 ILE A O 1
ATOM 1473 N N . ASP A 1 185 ? 9.133 -8.484 19.125 1 64.25 185 ASP A N 1
ATOM 1474 C CA . ASP A 1 185 ? 10.328 -8.031 19.828 1 64.25 185 ASP A CA 1
ATOM 1475 C C . ASP A 1 185 ? 11.359 -9.148 19.953 1 64.25 185 ASP A C 1
ATOM 1477 O O . ASP A 1 185 ? 12.555 -8.891 20.094 1 64.25 185 ASP A O 1
ATOM 1481 N N . GLU A 1 186 ? 10.906 -10.398 19.859 1 57.56 186 GLU A N 1
ATOM 1482 C CA 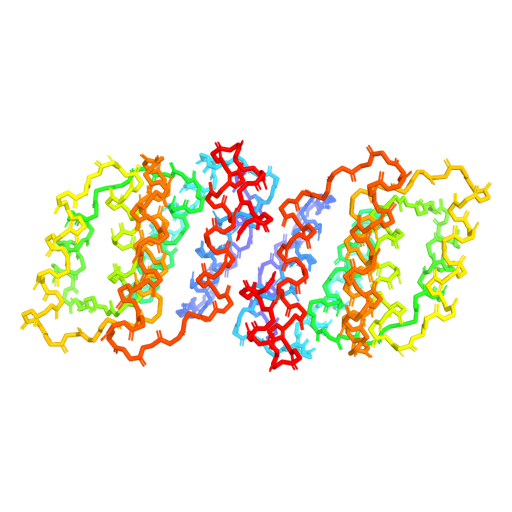. GLU A 1 186 ? 11.797 -11.539 20.062 1 57.56 186 GLU A CA 1
ATOM 1483 C C . GLU A 1 186 ? 12.445 -11.977 18.75 1 57.56 186 GLU A C 1
ATOM 1485 O O . GLU A 1 186 ? 13.617 -12.359 18.734 1 57.56 186 GLU A O 1
ATOM 1490 N N . MET B 1 1 ? 0.099 10.57 -20.109 1 28.45 1 MET B N 1
ATOM 1491 C CA . MET B 1 1 ? -0.532 11.727 -19.469 1 28.45 1 MET B CA 1
ATOM 1492 C C . MET B 1 1 ? -2.051 11.633 -19.562 1 28.45 1 MET B C 1
ATOM 1494 O O . MET B 1 1 ? -2.756 11.961 -18.609 1 28.45 1 MET B O 1
ATOM 1498 N N . ILE B 1 2 ? -2.553 11.359 -20.766 1 31.55 2 ILE B N 1
ATOM 1499 C CA . ILE B 1 2 ? -3.943 11.32 -21.203 1 31.55 2 ILE B CA 1
ATOM 1500 C C . ILE B 1 2 ? -4.68 10.203 -20.469 1 31.55 2 ILE B C 1
ATOM 1502 O O . ILE B 1 2 ? -5.832 10.367 -20.062 1 31.55 2 ILE B O 1
ATOM 1506 N N . ARG B 1 3 ? -3.781 9.102 -20.172 1 37.44 3 ARG B N 1
ATOM 1507 C CA . ARG B 1 3 ? -4.312 7.777 -19.891 1 37.44 3 ARG B CA 1
ATOM 1508 C C . ARG B 1 3 ? -4.91 7.711 -18.484 1 37.44 3 ARG B C 1
ATOM 1510 O O . ARG B 1 3 ? -5.977 7.125 -18.297 1 37.44 3 ARG B O 1
ATOM 1517 N N . LEU B 1 4 ? -4.07 8.117 -17.484 1 41.53 4 LEU B N 1
ATOM 1518 C CA . LEU B 1 4 ? -4.676 8.203 -16.156 1 41.53 4 LEU B CA 1
ATOM 1519 C C . LEU B 1 4 ? -5.816 9.219 -16.156 1 41.53 4 LEU B C 1
ATOM 1521 O O . LEU B 1 4 ? -6.781 9.062 -15.398 1 41.53 4 LEU B O 1
ATOM 1525 N N . TRP B 1 5 ? -5.527 10.289 -16.953 1 38.84 5 TRP B N 1
ATOM 1526 C CA . TRP B 1 5 ? -6.398 11.445 -17.109 1 38.84 5 TRP B CA 1
ATOM 1527 C C . TRP B 1 5 ? -7.781 11.016 -17.594 1 38.84 5 TRP B C 1
ATOM 1529 O O . TRP B 1 5 ? -8.789 11.625 -17.234 1 38.84 5 TRP B O 1
ATOM 1539 N N . ASN B 1 6 ? -7.699 10.008 -18.453 1 39.97 6 ASN B N 1
ATOM 1540 C CA . ASN B 1 6 ? -9.023 9.617 -18.922 1 39.97 6 ASN B CA 1
ATOM 1541 C C . ASN B 1 6 ? -9.938 9.211 -17.781 1 39.97 6 ASN B C 1
ATOM 1543 O O . ASN B 1 6 ? -11.156 9.188 -17.922 1 39.97 6 ASN B O 1
ATOM 1547 N N . LEU B 1 7 ? -9.312 8.82 -16.688 1 41.75 7 LEU B N 1
ATOM 1548 C CA . LEU B 1 7 ? -10.023 8.703 -15.422 1 41.75 7 LEU B CA 1
ATOM 1549 C C . LEU B 1 7 ? -10.664 10.039 -15.031 1 41.75 7 LEU B C 1
ATOM 1551 O O . LEU B 1 7 ? -11.781 10.07 -14.523 1 41.75 7 LEU B O 1
ATOM 1555 N N . CYS B 1 8 ? -9.844 11.086 -15.242 1 43.31 8 CYS B N 1
ATOM 1556 C CA . CYS B 1 8 ? -10.242 12.453 -14.898 1 43.31 8 CYS B CA 1
ATOM 1557 C C . CYS B 1 8 ? -11.273 12.984 -15.891 1 43.31 8 CYS B C 1
ATOM 1559 O O . CYS B 1 8 ? -12.117 13.797 -15.523 1 43.31 8 CYS B O 1
ATOM 1561 N N . ASN B 1 9 ? -11.039 12.766 -17.109 1 40.31 9 ASN B N 1
ATOM 1562 C CA . ASN B 1 9 ? -12.008 13.383 -18 1 40.31 9 ASN B CA 1
ATOM 1563 C C . ASN B 1 9 ? -13.438 13.062 -17.594 1 40.31 9 ASN B C 1
ATOM 1565 O O . ASN B 1 9 ? -14.391 13.57 -18.188 1 40.31 9 ASN B O 1
ATOM 1569 N N . LEU B 1 10 ? -13.523 12.031 -16.875 1 40.94 10 LEU B N 1
ATOM 1570 C CA . LEU B 1 10 ? -14.859 11.812 -16.328 1 40.94 10 LEU B CA 1
ATOM 1571 C C . LEU B 1 10 ? -15.312 13 -15.484 1 40.94 10 LEU B C 1
ATOM 1573 O O . LEU B 1 10 ? -16.453 13.047 -15.016 1 40.94 10 LEU B O 1
ATOM 1577 N N . PHE B 1 11 ? -14.258 13.828 -15.219 1 44.78 11 PHE B N 1
ATOM 1578 C CA . PHE B 1 11 ? -14.656 15.039 -14.508 1 44.78 11 PHE B CA 1
ATOM 1579 C C . PHE B 1 11 ? -15.648 15.844 -15.328 1 44.78 11 PHE B C 1
ATOM 1581 O O . PHE B 1 11 ? -16.219 16.828 -14.844 1 44.78 11 PHE B O 1
ATOM 1588 N N . THR B 1 12 ? -15.703 15.477 -16.484 1 42.5 12 THR B N 1
ATOM 1589 C CA . THR B 1 12 ? -16.375 16.516 -17.266 1 42.5 12 THR B CA 1
ATOM 1590 C C . THR B 1 12 ? -17.844 16.609 -16.859 1 42.5 12 THR B C 1
ATOM 1592 O O . THR B 1 12 ? -18.422 17.703 -16.875 1 42.5 12 THR B O 1
ATOM 1595 N N . GLU B 1 13 ? -18.609 15.602 -17.125 1 45.38 13 GLU B N 1
ATOM 1596 C CA . GLU B 1 13 ? -19.969 16.109 -17.156 1 45.38 13 GLU B CA 1
ATOM 1597 C C . GLU B 1 13 ? -20.469 16.422 -15.742 1 45.38 13 GLU B C 1
ATOM 1599 O O . GLU B 1 13 ? -21.297 17.312 -15.547 1 45.38 13 GLU B O 1
ATOM 1604 N N . GLU B 1 14 ? -20.391 15.547 -14.742 1 52.25 14 GLU B N 1
ATOM 1605 C CA . GLU B 1 14 ? -21.047 15.703 -13.453 1 52.25 14 GLU B CA 1
ATOM 1606 C C . GLU B 1 14 ? -20.047 16.141 -12.375 1 52.25 14 GLU B C 1
ATOM 1608 O O . GLU B 1 14 ? -18.844 16.031 -12.562 1 52.25 14 GLU B O 1
ATOM 1613 N N . GLN B 1 15 ? -20.484 16.844 -11.32 1 63.81 15 GLN B N 1
ATOM 1614 C CA . GLN B 1 15 ? -19.859 17.375 -10.102 1 63.81 15 GLN B CA 1
ATOM 1615 C C . GLN B 1 15 ? -18.969 16.328 -9.453 1 63.81 15 GLN B C 1
ATOM 1617 O O . GLN B 1 15 ? -19.406 15.203 -9.188 1 63.81 15 GLN B O 1
ATOM 1622 N N . ILE B 1 16 ? -17.703 16.562 -9.555 1 73.81 16 ILE B N 1
ATOM 1623 C CA . ILE B 1 16 ? -16.734 15.695 -8.891 1 73.81 16 ILE B CA 1
ATOM 1624 C C . ILE B 1 16 ? -16.875 15.844 -7.375 1 73.81 16 ILE B C 1
ATOM 1626 O O . ILE B 1 16 ? -16.781 16.953 -6.84 1 73.81 16 ILE B O 1
ATOM 1630 N N . SER B 1 17 ? -17.328 14.758 -6.773 1 77.94 17 SER B N 1
ATOM 1631 C CA . SER B 1 17 ? -17.406 14.797 -5.316 1 77.94 17 SER B CA 1
ATOM 1632 C C . SER B 1 17 ? -16.016 14.883 -4.688 1 77.94 17 SER B C 1
ATOM 1634 O O . SER B 1 17 ? -15.008 14.578 -5.34 1 77.94 17 SER B O 1
ATOM 1636 N N . ASN B 1 18 ? -15.93 15.258 -3.426 1 83.12 18 ASN B N 1
ATOM 1637 C CA . ASN B 1 18 ? -14.664 15.344 -2.697 1 83.12 18 ASN B CA 1
ATOM 1638 C C . ASN B 1 18 ? -13.992 13.977 -2.592 1 83.12 18 ASN B C 1
ATOM 1640 O O . ASN B 1 18 ? -12.766 13.875 -2.662 1 83.12 18 ASN B O 1
ATOM 1644 N N . LEU B 1 19 ? -14.859 13.023 -2.447 1 82.06 19 LEU B N 1
ATOM 1645 C CA . LEU B 1 19 ? -14.328 11.672 -2.324 1 82.06 19 LEU B CA 1
ATOM 1646 C C . LEU B 1 19 ? -13.672 11.227 -3.627 1 82.06 19 LEU B C 1
ATOM 1648 O O . LEU B 1 19 ? -12.625 10.586 -3.611 1 82.06 19 LEU B O 1
ATOM 1652 N N . GLN B 1 20 ? -14.312 11.594 -4.684 1 78.88 20 GLN B N 1
ATOM 1653 C CA . GLN B 1 20 ? -13.75 11.258 -5.992 1 78.88 20 GLN B CA 1
ATOM 1654 C C . GLN B 1 20 ? -12.453 12.023 -6.246 1 78.88 20 GLN B C 1
ATOM 1656 O O . GLN B 1 20 ? -11.492 11.461 -6.762 1 78.88 20 GLN B O 1
ATOM 1661 N N . ALA B 1 21 ? -12.5 13.242 -5.906 1 85.31 21 ALA B N 1
ATOM 1662 C CA . ALA B 1 21 ? -11.305 14.078 -6.055 1 85.31 21 ALA B CA 1
ATOM 1663 C C . ALA B 1 21 ? -10.141 13.516 -5.25 1 85.31 21 ALA B C 1
ATOM 1665 O O . ALA B 1 21 ? -9.016 13.438 -5.742 1 85.31 21 ALA B O 1
ATOM 1666 N N . TYR B 1 22 ? -10.484 13.07 -4.078 1 88.81 22 TYR B N 1
ATOM 1667 C CA . TYR B 1 22 ? -9.484 12.461 -3.201 1 88.81 22 TYR B CA 1
ATOM 1668 C C . TYR B 1 22 ? -8.859 11.234 -3.852 1 88.81 22 TYR B C 1
ATOM 1670 O O . TYR B 1 22 ? -7.641 11.078 -3.844 1 88.81 22 TYR B O 1
ATOM 1678 N N . GLN B 1 23 ? -9.648 10.422 -4.406 1 84.19 23 GLN B N 1
ATOM 1679 C CA . GLN B 1 23 ? -9.195 9.188 -5.035 1 84.19 23 GLN B CA 1
ATOM 1680 C C . GLN B 1 23 ? -8.273 9.484 -6.219 1 84.19 23 GLN B C 1
ATOM 1682 O O . GLN B 1 23 ? -7.27 8.797 -6.41 1 84.19 23 GLN B O 1
ATOM 1687 N N . VAL B 1 24 ? -8.625 10.461 -6.926 1 84.19 24 VAL B N 1
ATOM 1688 C CA . VAL B 1 24 ? -7.828 10.82 -8.094 1 84.19 24 VAL B CA 1
ATOM 1689 C C . VAL B 1 24 ? -6.43 11.242 -7.656 1 84.19 24 VAL B C 1
ATOM 1691 O O . VAL B 1 24 ? -5.434 10.812 -8.242 1 84.19 24 VAL B O 1
ATOM 1694 N N . LEU B 1 25 ? -6.363 12.047 -6.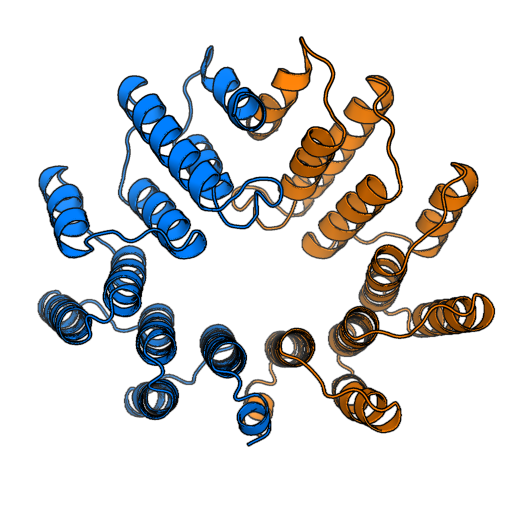629 1 89.62 25 LEU B N 1
ATOM 1695 C CA . LEU B 1 25 ? -5.07 12.531 -6.16 1 89.62 25 LEU B CA 1
ATOM 1696 C C . LEU B 1 25 ? -4.234 11.383 -5.602 1 89.62 25 LEU B C 1
ATOM 1698 O O . LEU B 1 25 ? -3.045 11.273 -5.91 1 89.62 25 LEU B O 1
ATOM 1702 N N . ARG B 1 26 ? -4.852 10.547 -4.891 1 89.44 26 ARG B N 1
ATOM 1703 C CA . ARG B 1 26 ? -4.121 9.445 -4.258 1 89.44 26 ARG B CA 1
ATOM 1704 C C . ARG B 1 26 ? -3.582 8.477 -5.305 1 89.44 26 ARG B C 1
ATOM 1706 O O . ARG B 1 26 ? -2.555 7.832 -5.09 1 89.44 26 ARG B O 1
ATOM 1713 N N . ASN B 1 27 ? -4.234 8.383 -6.43 1 84.69 27 ASN B N 1
ATOM 1714 C CA . ASN B 1 27 ? -3.834 7.453 -7.48 1 84.69 27 ASN B CA 1
ATOM 1715 C C . ASN B 1 27 ? -2.611 7.957 -8.242 1 84.69 27 ASN B C 1
ATOM 1717 O O . ASN B 1 27 ? -2.066 7.25 -9.094 1 84.69 27 ASN B O 1
ATOM 1721 N N . CYS B 1 28 ? -2.18 9.055 -7.832 1 90.75 28 CYS B N 1
ATOM 1722 C CA . CYS B 1 28 ? -0.976 9.602 -8.445 1 90.75 28 CYS B CA 1
ATOM 1723 C C . CYS B 1 28 ? 0.261 9.25 -7.629 1 90.75 28 CYS B C 1
ATOM 1725 O O . CYS B 1 28 ? 1.322 9.852 -7.809 1 90.75 28 CYS B O 1
ATOM 1727 N N . GLY B 1 29 ? 0.094 8.328 -6.711 1 91.88 29 GLY B N 1
ATOM 1728 C CA . GLY B 1 29 ? 1.208 7.859 -5.902 1 91.88 29 GLY B CA 1
ATOM 1729 C C . GLY B 1 29 ? 1.856 6.605 -6.461 1 91.88 29 GLY B C 1
ATOM 1730 O O . GLY B 1 29 ? 1.897 6.406 -7.676 1 91.88 29 GLY B O 1
ATOM 1731 N N . LYS B 1 30 ? 2.4 5.836 -5.574 1 89.38 30 LYS B N 1
ATOM 1732 C CA . LYS B 1 30 ? 3.238 4.691 -5.926 1 89.38 30 LYS B CA 1
ATOM 1733 C C . LYS B 1 30 ? 2.426 3.609 -6.629 1 89.38 30 LYS B C 1
ATOM 1735 O O . LYS B 1 30 ? 2.986 2.754 -7.316 1 89.38 30 LYS B O 1
ATOM 1740 N N . GLU B 1 31 ? 1.149 3.678 -6.496 1 82.19 31 GLU B N 1
ATOM 1741 C CA . GLU B 1 31 ? 0.306 2.656 -7.109 1 82.19 31 GLU B CA 1
ATOM 1742 C C . GLU B 1 31 ? 0.191 2.863 -8.617 1 82.19 31 GLU B C 1
ATOM 1744 O O . GLU B 1 31 ? -0.233 1.963 -9.344 1 82.19 31 GLU B O 1
ATOM 1749 N N . LEU B 1 32 ? 0.482 4.023 -9.062 1 84.56 32 LEU B N 1
ATOM 1750 C CA . LEU B 1 32 ? 0.582 4.254 -10.5 1 84.56 32 LEU B CA 1
ATOM 1751 C C . LEU B 1 32 ? 1.929 3.777 -11.031 1 84.56 32 LEU B C 1
ATOM 1753 O O . LEU B 1 32 ? 2.789 4.594 -11.375 1 84.56 32 LEU B O 1
ATOM 1757 N N . ILE B 1 33 ? 2.076 2.527 -11.18 1 80.38 33 ILE B N 1
ATOM 1758 C CA . ILE B 1 33 ? 3.355 1.836 -11.297 1 80.38 33 ILE B CA 1
ATOM 1759 C C . ILE B 1 33 ? 3.957 2.086 -12.68 1 80.38 33 ILE B C 1
ATOM 1761 O O . ILE B 1 33 ? 5.168 1.956 -12.867 1 80.38 33 ILE B O 1
ATOM 1765 N N . TYR B 1 34 ? 3.227 2.424 -13.688 1 78.88 34 TYR B N 1
ATOM 1766 C CA . TYR B 1 34 ? 3.75 2.52 -15.047 1 78.88 34 TYR B CA 1
ATOM 1767 C C . TYR B 1 34 ? 4.27 3.924 -15.328 1 78.88 34 TYR B C 1
ATOM 1769 O O . TYR B 1 34 ? 4.758 4.199 -16.422 1 78.88 34 TYR B O 1
ATOM 1777 N N . GLU B 1 35 ? 4.121 4.801 -14.344 1 83.31 35 GLU B N 1
ATOM 1778 C CA . GLU B 1 35 ? 4.617 6.164 -14.492 1 83.31 35 GLU B CA 1
ATOM 1779 C C . GLU B 1 35 ? 5.797 6.43 -13.562 1 83.31 35 GLU B C 1
ATOM 1781 O O . GLU B 1 35 ? 5.875 5.855 -12.469 1 83.31 35 GLU B O 1
ATOM 1786 N N . THR B 1 36 ? 6.738 7.277 -14.008 1 93.69 36 THR B N 1
ATOM 1787 C CA . THR B 1 36 ? 7.844 7.68 -13.148 1 93.69 36 THR B CA 1
ATOM 1788 C C . THR B 1 36 ? 7.352 8.57 -12.016 1 93.69 36 THR B C 1
ATOM 1790 O O . THR B 1 36 ? 6.309 9.227 -12.141 1 93.69 36 THR B O 1
ATOM 1793 N N . PRO B 1 37 ? 8.062 8.664 -10.898 1 95.94 37 PRO B N 1
ATOM 1794 C CA . PRO B 1 37 ? 7.684 9.562 -9.805 1 95.94 37 PRO B CA 1
ATOM 1795 C C . PRO B 1 37 ? 7.492 11 -10.273 1 95.94 37 PRO B C 1
ATOM 1797 O O . PRO B 1 37 ? 6.586 11.695 -9.789 1 95.94 37 PRO B O 1
ATOM 1800 N N . GLU B 1 38 ? 8.312 11.438 -11.195 1 97.44 38 GLU B N 1
ATOM 1801 C CA . GLU B 1 38 ? 8.211 12.805 -11.703 1 97.44 38 GLU B CA 1
ATOM 1802 C C . GLU B 1 38 ? 6.891 13.023 -12.438 1 97.44 38 GLU B C 1
ATOM 1804 O O . GLU B 1 38 ? 6.215 14.031 -12.227 1 97.44 38 GLU B O 1
ATOM 1809 N N . LYS B 1 39 ? 6.566 12.008 -13.258 1 93.5 39 LYS B N 1
ATOM 1810 C CA . LYS B 1 39 ? 5.332 12.125 -14.031 1 93.5 39 LYS B CA 1
ATOM 1811 C C . LYS B 1 39 ? 4.105 12 -13.125 1 93.5 39 LYS B C 1
ATOM 1813 O O . LYS B 1 39 ? 3.098 12.68 -13.344 1 93.5 39 LYS B O 1
ATOM 1818 N N . ARG B 1 40 ? 4.199 11.18 -12.086 1 93.19 40 ARG B N 1
ATOM 1819 C CA . ARG B 1 40 ? 3.117 11.062 -11.109 1 93.19 40 ARG B CA 1
ATOM 1820 C C . ARG B 1 40 ? 2.879 12.391 -10.398 1 93.19 40 ARG B C 1
ATOM 1822 O O . ARG B 1 40 ? 1.732 12.805 -10.211 1 93.19 40 ARG B O 1
ATOM 1829 N N . THR B 1 41 ? 3.945 13.055 -10.039 1 96.94 41 THR B N 1
ATOM 1830 C CA . THR B 1 41 ? 3.848 14.344 -9.359 1 96.94 41 THR B CA 1
ATOM 1831 C C . THR B 1 41 ? 3.221 15.383 -10.281 1 96.94 41 THR B C 1
ATOM 1833 O O . THR B 1 41 ? 2.365 16.156 -9.852 1 96.94 41 THR B O 1
ATOM 1836 N N . GLU B 1 42 ? 3.652 15.375 -11.539 1 95.31 42 GLU B N 1
ATOM 1837 C CA . GLU B 1 42 ? 3.064 16.281 -12.516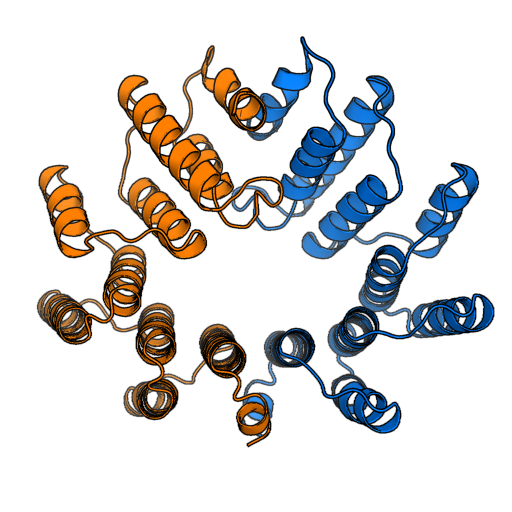 1 95.31 42 GLU B CA 1
ATOM 1838 C C . GLU B 1 42 ? 1.563 16.047 -12.656 1 95.31 42 GLU B C 1
ATOM 1840 O O . GLU B 1 42 ? 0.788 17 -12.75 1 95.31 42 GLU B O 1
ATOM 1845 N N . LEU B 1 43 ? 1.222 14.82 -12.664 1 90.75 43 LEU B N 1
ATOM 1846 C CA . LEU B 1 43 ? -0.191 14.469 -12.766 1 90.75 43 LEU B CA 1
ATOM 1847 C C . LEU B 1 43 ? -0.961 14.961 -11.547 1 90.75 43 LEU B C 1
ATOM 1849 O O . LEU B 1 43 ? -2.072 15.477 -11.672 1 90.75 43 LEU B O 1
ATOM 1853 N N . ALA B 1 44 ? -0.392 14.797 -10.375 1 93.75 44 ALA B N 1
ATOM 1854 C CA . ALA B 1 44 ? -1.036 15.289 -9.156 1 93.75 44 ALA B CA 1
ATOM 1855 C C . ALA B 1 44 ? -1.271 16.797 -9.227 1 93.75 44 ALA B C 1
ATOM 1857 O O . ALA B 1 44 ? -2.348 17.281 -8.867 1 93.75 44 ALA B O 1
ATOM 1858 N N . HIS B 1 45 ? -0.273 17.516 -9.688 1 95.25 45 HIS B N 1
ATOM 1859 C CA . HIS B 1 45 ? -0.408 18.953 -9.836 1 95.25 45 HIS B CA 1
ATOM 1860 C C . HIS B 1 45 ? -1.5 19.297 -10.844 1 95.25 45 HIS B C 1
ATOM 1862 O O . HIS B 1 45 ? -2.299 20.219 -10.609 1 95.25 45 HIS B O 1
ATOM 1868 N N . TYR B 1 46 ? -1.44 18.625 -11.914 1 91.5 46 TYR B N 1
ATOM 1869 C CA . TYR B 1 46 ? -2.441 18.828 -12.953 1 91.5 46 TYR B CA 1
ATOM 1870 C C . TYR B 1 46 ? -3.85 18.641 -12.406 1 91.5 46 TYR B C 1
ATOM 1872 O O . TYR B 1 46 ? -4.727 19.484 -12.625 1 91.5 46 TYR B O 1
ATOM 1880 N N . PHE B 1 47 ? -4.059 17.594 -11.648 1 89.88 47 PHE B N 1
ATOM 1881 C CA . PHE B 1 47 ? -5.379 17.297 -11.102 1 89.88 47 PHE B CA 1
ATOM 1882 C C . PHE B 1 47 ? -5.75 18.312 -10.016 1 89.88 47 PHE B C 1
ATOM 1884 O O . PHE B 1 47 ? -6.914 18.703 -9.906 1 89.88 47 PHE B O 1
ATOM 1891 N N . TRP B 1 48 ? -4.801 18.672 -9.234 1 91.94 48 TRP B N 1
ATOM 1892 C CA . TRP B 1 48 ? -5.062 19.688 -8.227 1 91.94 48 TRP B CA 1
ATOM 1893 C C . TRP B 1 48 ? -5.609 20.969 -8.867 1 91.94 48 TRP B C 1
ATOM 1895 O O . TRP B 1 48 ? -6.633 21.5 -8.438 1 91.94 48 TRP B O 1
ATOM 1905 N N . ASP B 1 49 ? -4.941 21.406 -9.914 1 91.56 49 ASP B N 1
ATOM 1906 C CA . ASP B 1 49 ? -5.352 22.625 -10.625 1 91.56 49 ASP B CA 1
ATOM 1907 C C . ASP B 1 49 ? -6.738 22.453 -11.242 1 91.56 49 ASP B C 1
ATOM 1909 O O . ASP B 1 49 ? -7.566 23.359 -11.18 1 91.56 49 ASP B O 1
ATOM 1913 N N . ARG B 1 50 ? -6.934 21.312 -11.789 1 86.38 50 ARG B N 1
ATOM 1914 C CA . ARG B 1 50 ? -8.211 21.062 -12.445 1 86.38 50 ARG B CA 1
ATOM 1915 C C . ARG B 1 50 ? -9.352 21.031 -11.43 1 86.38 50 ARG B C 1
ATOM 1917 O O . ARG B 1 50 ? -10.461 21.453 -11.727 1 86.38 50 ARG B O 1
ATOM 1924 N N . LEU B 1 51 ? -9.094 20.406 -10.328 1 89.69 51 LEU B N 1
ATOM 1925 C CA . LEU B 1 51 ? -10.109 20.328 -9.289 1 89.69 51 LEU B CA 1
ATOM 1926 C C . LEU B 1 51 ? -10.414 21.703 -8.719 1 89.69 51 LEU B C 1
ATOM 1928 O O . LEU B 1 51 ? -11.578 22.047 -8.5 1 89.69 51 LEU B O 1
ATOM 1932 N N . GLN B 1 52 ? -9.359 22.453 -8.508 1 89.88 52 GLN B N 1
ATOM 1933 C CA . GLN B 1 52 ? -9.539 23.812 -8.016 1 89.88 52 GLN B CA 1
ATOM 1934 C C . GLN B 1 52 ? -10.359 24.656 -9 1 89.88 52 GLN B C 1
ATOM 1936 O O . GLN B 1 52 ? -11.273 25.375 -8.594 1 89.88 52 GLN B O 1
ATOM 1941 N N . ASN B 1 53 ? -10.094 24.531 -10.312 1 89.19 53 ASN B N 1
ATOM 1942 C CA . ASN B 1 53 ? -10.781 25.297 -11.344 1 89.19 53 ASN B CA 1
ATOM 1943 C C . ASN B 1 53 ? -12.234 24.859 -11.5 1 89.19 53 ASN B C 1
ATOM 1945 O O . ASN B 1 53 ? -13.094 25.656 -11.875 1 89.19 53 ASN B O 1
ATOM 1949 N N . ALA B 1 54 ? -12.445 23.594 -11.164 1 84 54 ALA B N 1
ATOM 1950 C CA . ALA B 1 54 ? -13.797 23.062 -11.266 1 84 54 ALA B CA 1
ATOM 1951 C C . ALA B 1 54 ? -14.633 23.438 -10.047 1 84 54 ALA B C 1
ATOM 1953 O O . ALA B 1 54 ? -15.82 23.125 -9.977 1 84 54 ALA B O 1
ATOM 1954 N N . GLY B 1 55 ? -14 24.094 -9.062 1 86.5 55 GLY B N 1
ATOM 1955 C CA . GLY B 1 55 ? -14.727 24.594 -7.902 1 86.5 55 GLY B CA 1
ATOM 1956 C C . GLY B 1 55 ? -14.844 23.562 -6.789 1 86.5 55 GLY B C 1
ATOM 1957 O O . GLY B 1 55 ? -15.648 23.734 -5.871 1 86.5 55 GLY B O 1
ATOM 1958 N N . VAL B 1 56 ? -14.117 22.469 -6.934 1 87.31 56 VAL B N 1
ATOM 1959 C CA . VAL B 1 56 ? -14.094 21.484 -5.859 1 87.31 56 VAL B CA 1
ATOM 1960 C C . VAL B 1 56 ? -13.461 22.094 -4.609 1 87.31 56 VAL B C 1
ATOM 1962 O O . VAL B 1 56 ? -12.469 22.812 -4.695 1 87.31 56 VAL B O 1
ATOM 1965 N N . ASN B 1 57 ? -14.094 21.844 -3.471 1 90.88 57 ASN B N 1
ATOM 1966 C CA . ASN B 1 57 ? -13.523 22.297 -2.201 1 90.88 57 ASN B CA 1
ATOM 1967 C C . ASN B 1 57 ? -12.289 21.469 -1.826 1 90.88 57 ASN B C 1
ATOM 1969 O O . ASN B 1 57 ? -12.406 20.297 -1.449 1 90.88 57 ASN B O 1
ATOM 1973 N N . LEU B 1 58 ? -11.156 22.031 -1.938 1 93.44 58 LEU B N 1
ATOM 1974 C CA . LEU B 1 58 ? -9.914 21.344 -1.583 1 93.44 58 LEU B CA 1
ATOM 1975 C C . LEU B 1 58 ? -9.633 21.484 -0.092 1 93.44 58 LEU B C 1
ATOM 1977 O O . LEU B 1 58 ? -8.781 22.297 0.31 1 93.44 58 LEU B O 1
ATOM 1981 N N . ASP B 1 59 ? -10.289 20.672 0.688 1 96.19 59 ASP B N 1
ATOM 1982 C CA . ASP B 1 59 ? -10.203 20.75 2.143 1 96.19 59 ASP B CA 1
ATOM 1983 C C . ASP B 1 59 ? -8.938 20.062 2.66 1 96.19 59 ASP B C 1
ATOM 1985 O O . ASP B 1 59 ? -8.031 19.766 1.884 1 96.19 59 ASP B O 1
ATOM 1989 N N . ILE B 1 60 ? -8.852 19.844 3.994 1 97.56 60 ILE B N 1
ATOM 1990 C CA . ILE B 1 60 ? -7.637 19.359 4.637 1 97.56 60 ILE B CA 1
ATOM 1991 C C . ILE B 1 60 ? -7.34 17.938 4.152 1 97.56 60 ILE B C 1
ATOM 1993 O O . ILE B 1 60 ? -6.176 17.547 4.023 1 97.56 60 ILE B O 1
ATOM 1997 N N . MET B 1 61 ? -8.391 17.219 3.854 1 95.94 61 MET B N 1
ATOM 1998 C CA . MET B 1 61 ? -8.211 15.867 3.334 1 95.94 61 MET B CA 1
ATOM 1999 C C . MET B 1 61 ? -7.492 15.891 1.99 1 95.94 61 MET B C 1
ATOM 2001 O O . MET B 1 61 ? -6.656 15.031 1.714 1 95.94 61 MET B O 1
ATOM 2005 N N . MET B 1 62 ? -7.789 16.875 1.162 1 95.69 62 MET B N 1
ATOM 2006 C CA . MET B 1 62 ? -7.16 17.016 -0.148 1 95.69 62 MET B CA 1
ATOM 2007 C C . MET B 1 62 ? -5.691 17.391 -0.008 1 95.69 62 MET B C 1
ATOM 2009 O O . MET B 1 62 ? -4.836 16.859 -0.718 1 95.69 62 MET B O 1
ATOM 2013 N N . TYR B 1 63 ? -5.418 18.25 0.909 1 97.62 63 TYR B N 1
ATOM 2014 C CA . TYR B 1 63 ? -4.027 18.609 1.172 1 97.62 63 TYR B CA 1
ATOM 2015 C C . TYR B 1 63 ? -3.234 17.406 1.65 1 97.62 63 TYR B C 1
ATOM 2017 O O . TYR B 1 63 ? -2.104 17.188 1.214 1 97.62 63 TYR B O 1
ATOM 2025 N N . ASN B 1 64 ? -3.863 16.688 2.514 1 97.75 64 ASN B N 1
ATOM 2026 C CA . ASN B 1 64 ? -3.191 15.5 3.014 1 97.75 64 ASN B CA 1
ATOM 2027 C C . ASN B 1 64 ? -2.902 14.508 1.892 1 97.75 64 ASN B C 1
ATOM 2029 O O . ASN B 1 64 ? -1.839 13.883 1.866 1 97.75 64 ASN B O 1
ATOM 2033 N N . ALA B 1 65 ? -3.879 14.289 1.019 1 96 65 ALA B N 1
ATOM 2034 C CA . ALA B 1 65 ? -3.662 13.406 -0.126 1 96 65 ALA B CA 1
ATOM 2035 C C . ALA B 1 65 ? -2.49 13.883 -0.976 1 96 65 ALA B C 1
ATOM 2037 O O . ALA B 1 65 ? -1.651 13.086 -1.396 1 96 65 ALA B O 1
ATOM 2038 N N . LEU B 1 66 ? -2.428 15.172 -1.24 1 97.56 66 LEU B N 1
ATOM 2039 C CA . LEU B 1 66 ? -1.356 15.742 -2.049 1 97.56 66 LEU B CA 1
ATOM 2040 C C . LEU B 1 66 ? -0 15.523 -1.388 1 97.56 66 LEU B C 1
ATOM 2042 O O . LEU B 1 66 ? 0.958 15.109 -2.045 1 97.56 66 LEU B O 1
ATOM 2046 N N . LEU B 1 67 ? 0.061 15.789 -0.061 1 98.5 67 LEU B N 1
ATOM 2047 C CA . LEU B 1 67 ? 1.31 15.625 0.675 1 98.5 67 LEU B CA 1
ATOM 2048 C C . LEU B 1 67 ? 1.755 14.164 0.666 1 98.5 67 LEU B C 1
ATOM 2050 O O . LEU B 1 67 ? 2.945 13.875 0.522 1 98.5 67 LEU B O 1
ATOM 2054 N N . SER B 1 68 ? 0.802 13.305 0.832 1 97.75 68 SER B N 1
ATOM 2055 C CA . SER B 1 68 ? 1.106 11.875 0.798 1 97.75 68 SER B CA 1
ATOM 2056 C C . SER B 1 68 ? 1.699 11.469 -0.546 1 97.75 68 SER B C 1
ATOM 2058 O O . SER B 1 68 ? 2.672 10.711 -0.599 1 97.75 68 SER B O 1
ATOM 2060 N N . VAL B 1 69 ? 1.126 11.953 -1.577 1 97.38 69 VAL B N 1
ATOM 2061 C CA . VAL B 1 69 ? 1.599 11.656 -2.926 1 97.38 69 VAL B CA 1
ATOM 2062 C C . VAL B 1 69 ? 2.998 12.234 -3.121 1 97.38 69 VAL B C 1
ATOM 2064 O O . VAL B 1 69 ? 3.859 11.602 -3.732 1 97.38 69 VAL B O 1
ATOM 2067 N N . TYR B 1 70 ? 3.258 13.398 -2.605 1 98.38 70 TYR B N 1
ATOM 2068 C CA . TYR B 1 70 ? 4.586 13.992 -2.662 1 98.38 70 TYR B CA 1
ATOM 2069 C C . TYR B 1 70 ? 5.621 13.086 -2.008 1 98.38 70 TYR B C 1
ATOM 2071 O O . TYR B 1 70 ? 6.676 12.82 -2.586 1 98.38 70 TYR B O 1
ATOM 2079 N N . LEU B 1 71 ? 5.27 12.648 -0.861 1 98.12 71 LEU B N 1
ATOM 2080 C CA . LEU B 1 71 ? 6.195 11.805 -0.11 1 98.12 71 LEU B CA 1
ATOM 2081 C C . LEU B 1 71 ? 6.438 10.484 -0.833 1 98.12 71 LEU B C 1
ATOM 2083 O O . LEU B 1 71 ? 7.582 10.031 -0.936 1 98.12 71 LEU B O 1
ATOM 2087 N N . GLN B 1 72 ? 5.402 9.93 -1.37 1 96.56 72 GLN B N 1
ATOM 2088 C CA . GLN B 1 72 ? 5.516 8.664 -2.096 1 96.56 72 GLN B CA 1
ATOM 2089 C C . GLN B 1 72 ? 6.398 8.82 -3.328 1 96.56 72 GLN B C 1
ATOM 2091 O O . GLN B 1 72 ? 7.105 7.887 -3.711 1 96.56 72 GLN B O 1
ATOM 2096 N N . ASN B 1 73 ? 6.355 9.922 -3.916 1 97.62 73 ASN B N 1
ATOM 2097 C CA . ASN B 1 73 ? 7.055 10.141 -5.18 1 97.62 73 ASN B CA 1
ATOM 2098 C C . ASN B 1 73 ? 8.43 10.766 -4.953 1 97.62 73 ASN B C 1
ATOM 2100 O O . ASN B 1 73 ? 9.148 11.055 -5.914 1 97.62 73 ASN B O 1
ATOM 2104 N N . GLY B 1 74 ? 8.773 10.992 -3.711 1 97.12 74 GLY B N 1
ATOM 2105 C CA . GLY B 1 74 ? 10.055 11.602 -3.406 1 97.12 74 GLY B CA 1
ATOM 2106 C C . GLY B 1 74 ? 10.141 13.062 -3.816 1 97.12 74 GLY B C 1
ATOM 2107 O O . GLY B 1 74 ? 11.234 13.578 -4.066 1 97.12 74 GLY B O 1
ATOM 2108 N N . TYR B 1 75 ? 9.008 13.633 -4.02 1 97.94 75 TYR B N 1
ATOM 2109 C CA . TYR B 1 75 ? 8.977 15.047 -4.371 1 97.94 75 TYR B CA 1
ATOM 2110 C C . TYR B 1 75 ? 9.32 15.922 -3.17 1 97.94 75 TYR B C 1
ATOM 2112 O O . TYR B 1 75 ? 8.664 15.844 -2.129 1 97.94 75 TYR B O 1
ATOM 2120 N N . LYS B 1 76 ? 10.281 16.812 -3.332 1 97.25 76 LYS B N 1
ATOM 2121 C CA . LYS B 1 76 ? 10.68 17.703 -2.248 1 97.25 76 LYS B CA 1
ATOM 2122 C C . LYS B 1 76 ? 9.773 18.938 -2.195 1 97.25 76 LYS B C 1
ATOM 2124 O O . LYS B 1 76 ? 9.68 19.672 -3.172 1 97.25 76 LYS B O 1
ATOM 2129 N N . PHE B 1 77 ? 9.117 19.047 -1.127 1 97.62 77 PHE B N 1
ATOM 2130 C CA . PHE B 1 77 ? 8.297 20.219 -0.887 1 97.62 77 PHE B CA 1
ATOM 2131 C C . PHE B 1 77 ? 8.695 20.922 0.412 1 97.62 77 PHE B C 1
ATOM 2133 O O . PHE B 1 77 ? 9.43 20.344 1.222 1 97.62 77 PHE B O 1
ATOM 2140 N N . ASN B 1 78 ? 8.367 22.172 0.545 1 97.75 78 ASN B N 1
ATOM 2141 C CA . ASN B 1 78 ? 8.57 22.906 1.786 1 97.75 78 ASN B CA 1
ATOM 2142 C C . ASN B 1 78 ? 7.387 22.75 2.734 1 97.75 78 ASN B C 1
ATOM 2144 O O . ASN B 1 78 ? 6.344 23.375 2.541 1 97.75 78 ASN B O 1
ATOM 2148 N N . PRO B 1 79 ? 7.625 21.922 3.811 1 97.81 79 PRO B N 1
ATOM 2149 C CA . PRO B 1 79 ? 6.496 21.672 4.707 1 97.81 79 PRO B CA 1
ATOM 2150 C C . PRO B 1 79 ? 5.945 22.938 5.344 1 97.81 79 PRO B C 1
ATOM 2152 O O . PRO B 1 79 ? 4.734 23.062 5.547 1 97.81 79 PRO B O 1
ATOM 2155 N N . LEU B 1 80 ? 6.773 23.906 5.633 1 95.94 80 LEU B N 1
ATOM 2156 C CA . LEU B 1 80 ? 6.332 25.172 6.234 1 95.94 80 LEU B CA 1
ATOM 2157 C C . LEU B 1 80 ? 5.43 25.938 5.273 1 95.94 80 LEU B C 1
ATOM 2159 O O . LEU B 1 80 ? 4.414 26.5 5.691 1 95.94 80 LEU B O 1
ATOM 2163 N N . GLU B 1 81 ? 5.84 26.031 4.066 1 96.81 81 GLU B N 1
ATOM 2164 C CA . GLU B 1 81 ? 5.031 26.719 3.061 1 96.81 81 GLU B CA 1
ATOM 2165 C C . GLU B 1 81 ? 3.662 26.062 2.912 1 96.81 81 GLU B C 1
ATOM 2167 O O . GLU B 1 81 ? 2.658 26.75 2.707 1 96.81 81 GLU B O 1
ATOM 2172 N N . VAL B 1 82 ? 3.623 24.766 2.98 1 96.88 82 VAL B N 1
ATOM 2173 C CA . VAL B 1 82 ? 2.365 24.031 2.871 1 96.88 82 VAL B CA 1
ATOM 2174 C C . VAL B 1 82 ? 1.456 24.391 4.043 1 96.88 82 VAL B C 1
ATOM 2176 O O . VAL B 1 82 ? 0.263 24.641 3.859 1 96.88 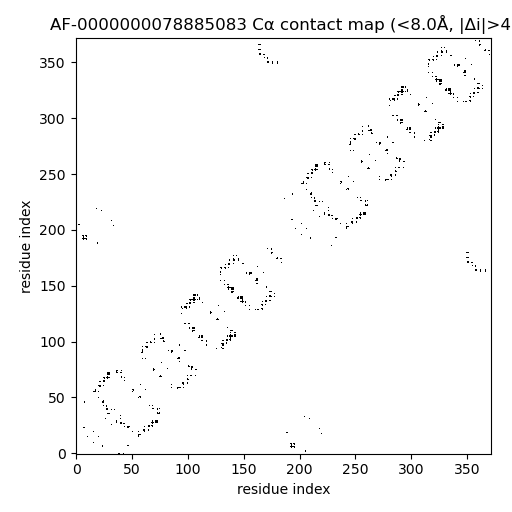82 VAL B O 1
ATOM 2179 N N . LEU B 1 83 ? 2.031 24.391 5.273 1 96.69 83 LEU B N 1
ATOM 2180 C CA . LEU B 1 83 ? 1.254 24.734 6.457 1 96.69 83 LEU B CA 1
ATOM 2181 C C . LEU B 1 83 ? 0.695 26.141 6.344 1 96.69 83 LEU B C 1
ATOM 2183 O O . LEU B 1 83 ? -0.453 26.391 6.719 1 96.69 83 LEU B O 1
ATOM 2187 N N . GLU B 1 84 ? 1.511 27.062 5.793 1 96.5 84 GLU B N 1
ATOM 2188 C CA . GLU B 1 84 ? 1.059 28.422 5.59 1 96.5 84 GLU B CA 1
ATOM 2189 C C . GLU B 1 84 ? -0.096 28.484 4.598 1 96.5 84 GLU B C 1
ATOM 2191 O O . GLU B 1 84 ? -1.058 29.234 4.797 1 96.5 84 GLU B O 1
ATOM 2196 N N . ARG B 1 85 ? 0.026 27.719 3.535 1 95.94 85 ARG B N 1
ATOM 2197 C CA . ARG B 1 85 ? -1.03 27.672 2.529 1 95.94 85 ARG B CA 1
ATOM 2198 C C . ARG B 1 85 ? -2.326 27.141 3.121 1 95.94 85 ARG B C 1
ATOM 2200 O O . ARG B 1 85 ? -3.408 27.656 2.84 1 95.94 85 ARG B O 1
ATOM 2207 N N . ILE B 1 86 ? -2.236 26.094 3.951 1 97.06 86 ILE B N 1
ATOM 2208 C CA . ILE B 1 86 ? -3.4 25.516 4.613 1 97.06 86 ILE B CA 1
ATOM 2209 C C . ILE B 1 86 ? -4.074 26.562 5.492 1 97.06 86 ILE B C 1
ATOM 2211 O O . ILE B 1 86 ? -5.285 26.766 5.41 1 97.06 86 ILE B O 1
ATOM 2215 N N . GLN B 1 87 ? -3.266 27.297 6.223 1 95.19 87 GLN B N 1
ATOM 2216 C CA . GLN B 1 87 ? -3.791 28.312 7.117 1 95.19 87 GLN B CA 1
ATOM 2217 C C . GLN B 1 87 ? -4.426 29.469 6.332 1 95.19 87 GLN B C 1
ATOM 2219 O O . GLN B 1 87 ? -5.5 29.953 6.688 1 95.19 87 GLN B O 1
ATOM 2224 N N . SER B 1 88 ? -3.787 29.859 5.27 1 96.06 88 SER B N 1
ATOM 2225 C CA . SER B 1 88 ? -4.273 30.969 4.461 1 96.06 88 SER B CA 1
ATOM 2226 C C . SER B 1 88 ? -5.586 30.609 3.766 1 96.06 88 SER B C 1
ATOM 2228 O O . SER B 1 88 ? -6.348 31.5 3.377 1 96.06 88 SER B O 1
ATOM 2230 N N . SER B 1 89 ? -5.855 29.344 3.59 1 95.12 89 SER B N 1
ATOM 2231 C CA . SER B 1 89 ? -7.086 28.875 2.949 1 95.12 89 SER B CA 1
ATOM 2232 C C . SER B 1 89 ? -8.211 28.703 3.967 1 95.12 89 SER B C 1
ATOM 2234 O O . SER B 1 89 ? -9.281 28.188 3.635 1 95.12 89 SER B O 1
ATOM 2236 N N . GLY B 1 90 ? -7.895 29.062 5.227 1 95.88 90 GLY B N 1
ATOM 2237 C CA . GLY B 1 90 ? -8.898 28.984 6.277 1 95.88 90 GLY B CA 1
ATOM 2238 C C . GLY B 1 90 ? -9.055 27.594 6.848 1 95.88 90 GLY B C 1
ATOM 2239 O O . GLY B 1 90 ? -10.062 27.297 7.5 1 95.88 90 GLY B O 1
ATOM 2240 N N . LEU B 1 91 ? -8.164 26.719 6.566 1 97.5 91 LEU B N 1
ATOM 2241 C CA . LEU B 1 91 ? -8.203 25.344 7.047 1 97.5 91 LEU B CA 1
ATOM 2242 C C . LEU B 1 91 ? -7.277 25.156 8.25 1 97.5 91 LEU B C 1
ATOM 2244 O O . LEU B 1 91 ? -6.41 25.984 8.5 1 97.5 91 LEU B O 1
ATOM 2248 N N . GLU B 1 92 ? -7.492 24.141 9.031 1 96.31 92 GLU B N 1
ATOM 2249 C CA . GLU B 1 92 ? -6.641 23.75 10.148 1 96.31 92 GLU B CA 1
ATOM 2250 C C . GLU B 1 92 ? -6 22.391 9.914 1 96.31 92 GLU B C 1
ATOM 2252 O O . GLU B 1 92 ? -6.684 21.422 9.555 1 96.31 92 GLU B O 1
ATOM 2257 N N . PRO B 1 93 ? -4.707 22.359 10.117 1 97.12 93 PRO B N 1
ATOM 2258 C CA . PRO B 1 93 ? -4.062 21.047 10.016 1 97.12 93 PRO B CA 1
ATOM 2259 C C . PRO B 1 93 ? -4.527 20.078 11.102 1 97.12 93 PRO B C 1
ATOM 2261 O O . PRO B 1 93 ? -4.883 20.5 12.203 1 97.12 93 PRO B O 1
ATOM 2264 N N . ASN B 1 94 ? -4.66 18.844 10.781 1 97.25 94 ASN B N 1
ATOM 2265 C CA . ASN B 1 94 ? -4.98 17.812 11.758 1 97.25 94 ASN B CA 1
ATOM 2266 C C . ASN B 1 94 ? -3.791 16.875 12 1 97.25 94 ASN B C 1
ATOM 2268 O O . ASN B 1 94 ? -2.678 17.156 11.555 1 97.25 94 ASN B O 1
ATOM 2272 N N . LEU B 1 95 ? -3.963 15.82 12.75 1 98.19 95 LEU B N 1
ATOM 2273 C CA . LEU B 1 95 ? -2.863 14.945 13.133 1 98.19 95 LEU B CA 1
ATOM 2274 C C . LEU B 1 95 ? -2.246 14.273 11.914 1 98.19 95 LEU B C 1
ATOM 2276 O O . LEU B 1 95 ? -1.036 14.039 11.875 1 98.19 95 LEU B O 1
ATOM 2280 N N . THR B 1 96 ? -3.082 13.953 10.922 1 98.12 96 THR B N 1
ATOM 2281 C CA . THR B 1 96 ? -2.568 13.398 9.672 1 98.12 96 THR B CA 1
ATOM 2282 C C . THR B 1 96 ? -1.656 14.398 8.969 1 98.12 96 THR B C 1
ATOM 2284 O O . THR B 1 96 ? -0.589 14.031 8.477 1 98.12 96 THR B O 1
ATOM 2287 N N . THR B 1 97 ? -2.084 15.625 8.953 1 98.56 97 THR B N 1
ATOM 2288 C CA . THR B 1 97 ? -1.268 16.688 8.367 1 98.56 97 THR B CA 1
ATOM 2289 C C . THR B 1 97 ? 0.086 16.766 9.07 1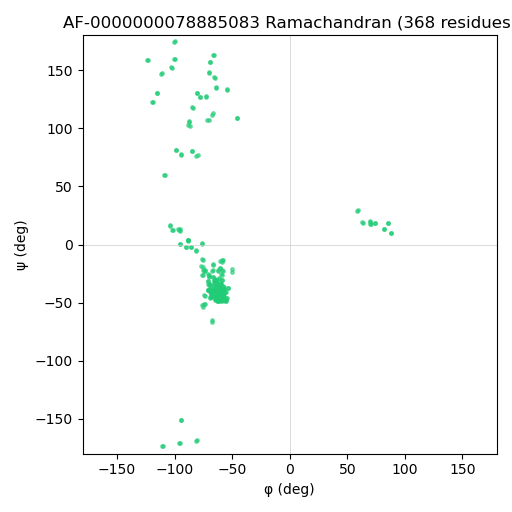 98.56 97 THR B C 1
ATOM 2291 O O . THR B 1 97 ? 1.126 16.859 8.414 1 98.56 97 THR B O 1
ATOM 2294 N N . MET B 1 98 ? 0.003 16.734 10.383 1 98.62 98 MET B N 1
ATOM 2295 C CA . MET B 1 98 ? 1.229 16.875 11.164 1 98.62 98 MET B CA 1
ATOM 2296 C C . MET B 1 98 ? 2.191 15.734 10.875 1 98.62 98 MET B C 1
ATOM 2298 O O . MET B 1 98 ? 3.396 15.953 10.734 1 98.62 98 MET B O 1
ATOM 2302 N N . ALA B 1 99 ? 1.667 14.555 10.773 1 98.75 99 ALA B N 1
ATOM 2303 C CA . ALA B 1 99 ? 2.5 13.398 10.461 1 98.75 99 ALA B CA 1
ATOM 2304 C C . ALA B 1 99 ? 3.176 13.555 9.102 1 98.75 99 ALA B C 1
ATOM 2306 O O . ALA B 1 99 ? 4.363 13.266 8.953 1 98.75 99 ALA B O 1
ATOM 2307 N N . LEU B 1 100 ? 2.445 14.016 8.133 1 98.69 100 LEU B N 1
ATOM 2308 C CA . LEU B 1 100 ? 2.971 14.188 6.785 1 98.69 100 LEU B CA 1
ATOM 2309 C C . LEU B 1 100 ? 4.016 15.297 6.742 1 98.69 100 LEU B C 1
ATOM 2311 O O . LEU B 1 100 ? 5.039 15.164 6.066 1 98.69 100 LEU B O 1
ATOM 2315 N N . VAL B 1 101 ? 3.73 16.359 7.484 1 98.75 101 VAL B N 1
ATOM 2316 C CA . VAL B 1 101 ? 4.648 17.5 7.547 1 98.75 101 VAL B CA 1
ATOM 2317 C C . VAL B 1 101 ? 5.949 17.062 8.227 1 98.75 101 VAL B C 1
ATOM 2319 O O . VAL B 1 101 ? 7.039 17.438 7.789 1 98.75 101 VAL B O 1
ATOM 2322 N N . ILE B 1 102 ? 5.844 16.266 9.227 1 98.81 102 ILE B N 1
ATOM 2323 C CA . ILE B 1 102 ? 7.02 15.727 9.898 1 98.81 102 ILE B CA 1
ATOM 2324 C C . ILE B 1 102 ? 7.852 14.906 8.922 1 98.81 102 ILE B C 1
ATOM 2326 O O . ILE B 1 102 ? 9.07 15.086 8.828 1 98.81 102 ILE B O 1
ATOM 2330 N N . GLN B 1 103 ? 7.188 14.039 8.211 1 98.62 103 GLN B N 1
ATOM 2331 C CA . GLN B 1 103 ? 7.895 13.25 7.211 1 98.62 103 GLN B CA 1
ATOM 2332 C C . GLN B 1 103 ? 8.539 14.141 6.152 1 98.62 103 GLN B C 1
ATOM 2334 O O . GLN B 1 103 ? 9.648 13.859 5.691 1 98.62 103 GLN B O 1
ATOM 2339 N N . GLY B 1 104 ? 7.812 15.188 5.781 1 98.69 104 GLY B N 1
ATOM 2340 C CA . GLY B 1 104 ? 8.359 16.141 4.82 1 98.69 104 GLY B CA 1
ATOM 2341 C C . GLY B 1 104 ? 9.648 16.781 5.289 1 98.69 104 GLY B C 1
ATOM 2342 O O . GLY B 1 104 ? 10.625 16.844 4.539 1 98.69 104 GLY B O 1
ATOM 2343 N N . PHE B 1 105 ? 9.641 17.266 6.523 1 98.62 105 PHE B N 1
ATOM 2344 C CA . PHE B 1 105 ? 10.859 17.828 7.102 1 98.62 105 PHE B CA 1
ATOM 2345 C C . PHE B 1 105 ? 11.969 16.797 7.145 1 98.62 105 PHE B C 1
ATOM 2347 O O . PHE B 1 105 ? 13.117 17.094 6.816 1 98.62 105 PHE B O 1
ATOM 2354 N N . GLY B 1 106 ? 11.625 15.602 7.555 1 98.19 106 GLY B N 1
ATOM 2355 C CA . GLY B 1 106 ? 12.602 14.523 7.598 1 98.19 106 GLY B CA 1
ATOM 2356 C C . GLY B 1 106 ? 13.203 14.211 6.242 1 98.19 106 GLY B C 1
ATOM 2357 O O . GLY B 1 106 ? 14.422 14.016 6.125 1 98.19 106 GLY B O 1
ATOM 2358 N N . GLN B 1 107 ? 12.352 14.141 5.238 1 97.12 107 GLN B N 1
ATOM 2359 C CA . GLN B 1 107 ? 12.805 13.883 3.875 1 97.12 107 GLN B CA 1
ATOM 2360 C C . GLN B 1 107 ? 13.781 14.945 3.404 1 97.12 107 GLN B C 1
ATOM 2362 O O . GLN B 1 107 ? 14.719 14.656 2.656 1 97.12 107 GLN B O 1
ATOM 2367 N N . ASN B 1 108 ? 13.609 16.156 3.918 1 97.81 108 ASN B N 1
ATOM 2368 C CA . ASN B 1 108 ? 14.469 17.281 3.549 1 97.81 108 ASN B CA 1
ATOM 2369 C C . ASN B 1 108 ? 15.727 17.328 4.406 1 97.81 108 ASN B C 1
ATOM 2371 O O . ASN B 1 108 ? 16.562 18.219 4.254 1 97.81 108 ASN B O 1
ATOM 2375 N N . GLY B 1 109 ? 15.867 16.438 5.359 1 97.25 109 GLY B N 1
ATOM 2376 C CA . GLY B 1 109 ? 16.984 16.438 6.281 1 97.25 109 GLY B CA 1
ATOM 2377 C C . GLY B 1 109 ? 16.906 17.531 7.332 1 97.25 109 GLY B C 1
ATOM 2378 O O . GLY B 1 109 ? 17.906 17.906 7.926 1 97.25 109 GLY B O 1
ATOM 2379 N N . ASP B 1 110 ? 15.758 18.031 7.492 1 97.62 110 ASP B N 1
ATOM 2380 C CA . ASP B 1 110 ? 15.523 19.156 8.398 1 97.62 110 ASP B CA 1
ATOM 2381 C C . ASP B 1 110 ? 14.984 18.672 9.742 1 97.62 110 ASP B C 1
ATOM 2383 O O . ASP B 1 110 ? 13.797 18.859 10.039 1 97.62 110 ASP B O 1
ATOM 2387 N N . ILE B 1 111 ? 15.875 18.219 10.602 1 97.25 111 ILE B N 1
ATOM 2388 C CA . ILE B 1 111 ? 15.484 17.703 11.906 1 97.25 111 ILE B CA 1
ATOM 2389 C C . ILE B 1 111 ? 14.977 18.844 12.789 1 97.25 111 ILE B C 1
ATOM 2391 O O . ILE B 1 111 ? 14.062 18.656 13.602 1 97.25 111 ILE B O 1
ATOM 2395 N N . GLN B 1 112 ? 15.562 20 12.625 1 97.38 112 GLN B N 1
ATOM 2396 C CA . GLN B 1 112 ? 15.078 21.156 13.375 1 97.38 112 GLN B CA 1
ATOM 2397 C C . GLN B 1 112 ? 13.609 21.438 13.062 1 97.38 112 GLN B C 1
ATOM 2399 O O . GLN B 1 112 ? 12.828 21.766 13.953 1 97.38 112 GLN B O 1
ATOM 2404 N N . GLY B 1 113 ? 13.219 21.359 11.758 1 97.88 113 GLY B N 1
ATOM 2405 C CA . GLY B 1 113 ? 11.82 21.5 11.367 1 97.88 113 GLY B CA 1
ATOM 2406 C C . GLY B 1 113 ? 10.914 20.484 12.039 1 97.88 113 GLY B C 1
ATOM 2407 O O . GLY B 1 113 ? 9.789 20.812 12.43 1 97.88 113 GLY B O 1
ATOM 2408 N N . VAL B 1 114 ? 11.391 19.281 12.203 1 98.31 114 VAL B N 1
ATOM 2409 C CA . VAL B 1 114 ? 10.641 18.234 12.883 1 98.31 114 VAL B CA 1
ATOM 2410 C C . VAL B 1 114 ? 10.336 18.672 14.32 1 98.31 114 VAL B C 1
ATOM 2412 O O . VAL B 1 114 ? 9.195 18.562 14.773 1 98.31 114 VAL B O 1
ATOM 2415 N N . PHE B 1 11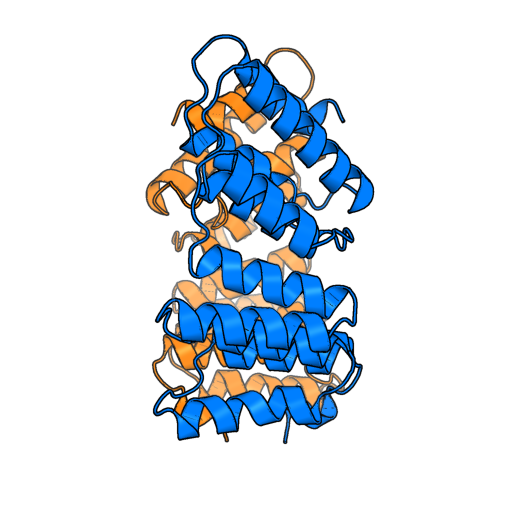5 ? 11.336 19.203 14.945 1 97.44 115 PHE B N 1
ATOM 2416 C CA . PHE B 1 115 ? 11.172 19.625 16.328 1 97.44 115 PHE B CA 1
ATOM 2417 C C . PHE B 1 115 ? 10.203 20.797 16.438 1 97.44 115 PHE B C 1
ATOM 2419 O O . PHE B 1 115 ? 9.422 20.875 17.391 1 97.44 115 PHE B O 1
ATOM 2426 N N . LYS B 1 116 ? 10.258 21.656 15.508 1 97.25 116 LYS B N 1
ATOM 2427 C CA . LYS B 1 116 ? 9.328 22.781 15.508 1 97.25 116 LYS B CA 1
ATOM 2428 C C . LYS B 1 116 ? 7.879 22.312 15.398 1 97.25 116 LYS B C 1
ATOM 2430 O O . LYS B 1 116 ? 6.984 22.875 16.016 1 97.25 116 LYS B O 1
ATOM 2435 N N . VAL B 1 117 ? 7.613 21.297 14.586 1 98.06 117 VAL B N 1
ATOM 2436 C CA . VAL B 1 117 ? 6.27 20.75 14.453 1 98.06 117 VAL B CA 1
ATOM 2437 C C . VAL B 1 117 ? 5.82 20.125 15.773 1 98.06 117 VAL B C 1
ATOM 2439 O O . VAL B 1 117 ? 4.676 20.328 16.203 1 98.06 117 VAL B O 1
ATOM 2442 N N . LEU B 1 118 ? 6.746 19.438 16.453 1 97.75 118 LEU B N 1
ATOM 2443 C CA . LEU B 1 118 ? 6.41 18.828 17.734 1 97.75 118 LEU B CA 1
ATOM 2444 C C . LEU B 1 118 ? 6.094 19.891 18.781 1 97.75 118 LEU B C 1
ATOM 2446 O O . LEU B 1 118 ? 5.176 19.719 19.594 1 97.75 118 LEU B O 1
ATOM 2450 N N . GLU B 1 119 ? 6.828 20.953 18.75 1 97.25 119 GLU B N 1
ATOM 2451 C CA . GLU B 1 119 ? 6.559 22.062 19.656 1 97.25 119 GLU B CA 1
ATOM 2452 C C . GLU B 1 119 ? 5.184 22.672 19.391 1 97.25 119 GLU B C 1
ATOM 2454 O O . GLU B 1 119 ? 4.441 22.984 20.328 1 97.25 119 GLU B O 1
ATOM 2459 N N . PHE B 1 120 ? 4.887 22.844 18.125 1 96.06 120 PHE B N 1
ATOM 2460 C CA . PHE B 1 120 ? 3.574 23.359 17.75 1 96.06 120 PHE B CA 1
ATOM 2461 C C . PHE B 1 120 ? 2.471 22.422 18.25 1 96.06 120 PHE B C 1
ATOM 2463 O O . PHE B 1 120 ? 1.46 22.891 18.781 1 96.06 120 PHE B O 1
ATOM 2470 N N . MET B 1 121 ? 2.617 21.141 18.031 1 97.5 121 MET B N 1
ATOM 2471 C CA . MET B 1 121 ? 1.614 20.172 18.469 1 97.5 121 MET B CA 1
ATOM 2472 C C . MET B 1 121 ? 1.404 20.234 19.969 1 97.5 121 MET B C 1
ATOM 2474 O O . MET B 1 121 ? 0.27 20.172 20.453 1 97.5 121 MET B O 1
ATOM 2478 N N . LYS B 1 122 ? 2.496 20.391 20.672 1 96.88 122 LYS B N 1
ATOM 2479 C CA . LYS B 1 122 ? 2.414 20.531 22.125 1 96.88 122 LYS B CA 1
ATOM 2480 C C . LYS B 1 122 ? 1.646 21.797 22.516 1 96.88 122 LYS B C 1
ATOM 2482 O O . LYS B 1 122 ? 0.755 21.75 23.359 1 96.88 122 LYS B O 1
ATOM 2487 N N . ALA B 1 123 ? 1.959 22.844 21.922 1 96.62 123 ALA B N 1
ATOM 2488 C CA . ALA B 1 123 ? 1.298 24.125 22.219 1 96.62 123 ALA B CA 1
ATOM 2489 C C . ALA B 1 123 ? -0.189 24.047 21.875 1 96.62 123 ALA B C 1
ATOM 2491 O O . ALA B 1 123 ? -1.013 24.672 22.547 1 96.62 123 ALA B O 1
ATOM 2492 N N . ALA B 1 124 ? -0.526 23.312 20.844 1 95.81 124 ALA B N 1
ATOM 2493 C CA . ALA B 1 124 ? -1.912 23.188 20.406 1 95.81 124 ALA B CA 1
ATOM 2494 C C . ALA B 1 124 ? -2.623 22.047 21.109 1 95.81 124 ALA B C 1
ATOM 2496 O O . ALA B 1 124 ? -3.771 21.734 20.797 1 95.81 124 ALA B O 1
ATOM 2497 N N . ASP B 1 125 ? -1.935 21.391 22.062 1 97 125 ASP B N 1
ATOM 2498 C CA . ASP B 1 125 ? -2.455 20.281 22.844 1 97 125 ASP B CA 1
ATOM 2499 C C . ASP B 1 125 ? -2.869 19.125 21.938 1 97 125 ASP B C 1
ATOM 2501 O O . ASP B 1 125 ? -3.896 18.484 22.172 1 97 125 ASP B O 1
ATOM 2505 N N . MET B 1 126 ? -2.211 18.953 20.766 1 97.19 126 MET B N 1
ATOM 2506 C CA . MET B 1 126 ? -2.395 17.797 19.891 1 97.19 126 MET B CA 1
ATOM 2507 C C . MET B 1 126 ? -1.642 16.594 20.438 1 97.19 126 MET B C 1
ATOM 2509 O O . MET B 1 126 ? -0.453 16.688 20.75 1 97.19 126 MET B O 1
ATOM 2513 N N . PRO B 1 127 ? -2.295 15.484 20.609 1 97.12 127 PRO B N 1
ATOM 2514 C CA . PRO B 1 127 ? -1.604 14.32 21.156 1 97.12 127 PRO B CA 1
ATOM 2515 C C . PRO B 1 127 ? -0.595 13.719 20.188 1 97.12 127 PRO B C 1
ATOM 2517 O O . PRO B 1 127 ? -0.79 13.781 18.969 1 97.12 127 PRO B O 1
ATOM 2520 N N . VAL B 1 128 ? 0.456 13.164 20.719 1 97.5 128 VAL B N 1
ATOM 2521 C CA . VAL B 1 128 ? 1.408 12.398 19.922 1 97.5 128 VAL B CA 1
ATOM 2522 C C . VAL B 1 128 ? 0.962 10.938 19.859 1 97.5 128 VAL B C 1
ATOM 2524 O O . VAL B 1 128 ? 1.143 10.18 20.812 1 97.5 128 VAL B O 1
ATOM 2527 N N . THR B 1 129 ? 0.398 10.586 18.734 1 97.56 129 THR B N 1
ATOM 2528 C CA . THR B 1 129 ? -0.147 9.25 18.516 1 97.56 129 THR B CA 1
ATOM 2529 C C . THR B 1 129 ? 0.823 8.391 17.719 1 97.56 129 THR B C 1
ATOM 2531 O O . THR B 1 129 ? 1.895 8.859 17.328 1 97.56 129 THR B O 1
ATOM 2534 N N . GLU B 1 130 ? 0.523 7.141 17.531 1 97.38 130 GLU B N 1
ATOM 2535 C CA . GLU B 1 130 ? 1.427 6.219 16.859 1 97.38 130 GLU B CA 1
ATOM 2536 C C . GLU B 1 130 ? 1.796 6.727 15.469 1 97.38 130 GLU B C 1
ATOM 2538 O O . GLU B 1 130 ? 2.959 6.66 15.07 1 97.38 130 GLU B O 1
ATOM 2543 N N . PRO B 1 131 ? 0.815 7.301 14.695 1 97.94 131 PRO B N 1
ATOM 2544 C CA . PRO B 1 131 ? 1.191 7.809 13.375 1 97.94 131 PRO B CA 1
ATOM 2545 C C . PRO B 1 131 ? 2.246 8.914 13.445 1 97.94 131 PRO B C 1
ATOM 2547 O O . PRO B 1 131 ? 3.105 9.008 12.57 1 97.94 131 PRO B O 1
ATOM 2550 N N . ILE B 1 132 ? 2.182 9.727 14.508 1 98.69 132 ILE B N 1
ATOM 2551 C CA . ILE B 1 132 ? 3.184 10.773 14.688 1 98.69 132 ILE B CA 1
ATOM 2552 C C . ILE B 1 132 ? 4.535 10.141 15.016 1 98.69 132 ILE B C 1
ATOM 2554 O O . ILE B 1 132 ? 5.555 10.492 14.414 1 98.69 132 ILE B O 1
ATOM 2558 N N . TYR B 1 133 ? 4.527 9.164 15.922 1 98.56 133 TYR B N 1
ATOM 2559 C CA . TYR B 1 133 ? 5.766 8.469 16.25 1 98.56 133 TYR B CA 1
ATOM 2560 C C . TYR B 1 133 ? 6.348 7.777 15.023 1 98.56 133 TYR B C 1
ATOM 2562 O O . TYR B 1 133 ? 7.562 7.805 14.805 1 98.56 133 TYR B O 1
ATOM 2570 N N . THR B 1 134 ? 5.473 7.152 14.258 1 98.25 134 THR B N 1
ATOM 2571 C CA . THR B 1 134 ? 5.91 6.48 13.047 1 98.25 134 THR B CA 1
ATOM 2572 C C . THR B 1 134 ? 6.555 7.473 12.078 1 98.25 134 THR B C 1
ATOM 2574 O O . THR B 1 134 ? 7.555 7.156 11.43 1 98.25 134 THR B O 1
ATOM 2577 N N . SER B 1 135 ? 5.988 8.656 11.992 1 98.69 135 SER B N 1
ATOM 2578 C CA . SER B 1 135 ? 6.57 9.688 11.141 1 98.69 135 SER B CA 1
ATOM 2579 C C . SER B 1 135 ? 7.953 10.102 11.641 1 98.69 135 SER B C 1
ATOM 2581 O O . SER B 1 135 ? 8.836 10.422 10.844 1 98.69 135 SER B O 1
ATOM 2583 N N . LEU B 1 136 ? 8.125 10.086 12.945 1 98.69 136 LEU B N 1
ATOM 2584 C CA . LEU B 1 136 ? 9.43 10.367 13.523 1 98.69 136 LEU B CA 1
ATOM 2585 C C . LEU B 1 136 ? 10.438 9.289 13.133 1 98.69 136 LEU B C 1
ATOM 2587 O O . LEU B 1 136 ? 11.578 9.594 12.773 1 98.69 136 LEU B O 1
ATOM 2591 N N . ILE B 1 137 ? 10.016 8.055 13.195 1 98.31 137 ILE B N 1
ATOM 2592 C CA . ILE B 1 137 ? 10.859 6.934 12.797 1 98.31 137 ILE B CA 1
ATOM 2593 C C . ILE B 1 137 ? 11.328 7.129 11.352 1 98.31 137 ILE B C 1
ATOM 2595 O O . ILE B 1 137 ? 12.516 7.027 11.062 1 98.31 137 ILE B O 1
ATOM 2599 N N . LEU B 1 138 ? 10.391 7.453 10.523 1 98.19 138 LEU B N 1
ATOM 2600 C CA . LEU B 1 138 ? 10.703 7.645 9.117 1 98.19 138 LEU B CA 1
ATOM 2601 C C . LEU B 1 138 ? 11.625 8.844 8.922 1 98.19 138 LEU B C 1
ATOM 2603 O O . LEU B 1 138 ? 12.555 8.797 8.109 1 98.19 138 LEU B O 1
ATOM 2607 N N . ALA B 1 139 ? 11.367 9.906 9.672 1 98.31 139 ALA B N 1
ATOM 2608 C CA . ALA B 1 139 ? 12.188 11.102 9.555 1 98.31 139 ALA B CA 1
ATOM 2609 C C . ALA B 1 139 ? 13.641 10.812 9.93 1 98.31 139 ALA B C 1
ATOM 2611 O O . ALA B 1 139 ? 14.562 11.164 9.188 1 98.31 139 ALA B O 1
ATOM 2612 N N . TYR B 1 140 ? 13.828 10.133 11.008 1 97.94 140 TYR B N 1
ATOM 2613 C CA . TYR B 1 140 ? 15.18 9.789 11.445 1 97.94 140 TYR B CA 1
ATOM 2614 C C . TYR B 1 140 ? 15.828 8.797 10.492 1 97.94 140 TYR B C 1
ATOM 2616 O O . TYR B 1 140 ? 17 8.945 10.125 1 97.94 140 TYR B O 1
ATOM 2624 N N . GLY B 1 141 ? 15.062 7.824 10.141 1 96.81 141 GLY B N 1
ATOM 2625 C CA . GLY B 1 141 ? 15.578 6.809 9.234 1 96.81 141 GLY B CA 1
ATOM 2626 C C . GLY B 1 141 ? 16.016 7.367 7.895 1 96.81 141 GLY B C 1
ATOM 2627 O O . GLY B 1 141 ? 17.047 6.969 7.355 1 96.81 141 GLY B O 1
ATOM 2628 N N . LYS B 1 142 ? 15.18 8.289 7.355 1 96.5 142 LYS B N 1
ATOM 2629 C CA . LYS B 1 142 ? 15.508 8.914 6.078 1 96.5 142 LYS B CA 1
ATOM 2630 C C . LYS B 1 142 ? 16.828 9.68 6.164 1 96.5 142 LYS B C 1
ATOM 2632 O O . LYS B 1 142 ? 17.469 9.938 5.145 1 96.5 142 LYS B O 1
ATOM 2637 N N . ASN B 1 143 ? 17.266 10.031 7.352 1 96.94 143 ASN B N 1
ATOM 2638 C CA . ASN B 1 143 ? 18.516 10.734 7.562 1 96.94 143 ASN B CA 1
ATOM 2639 C C . ASN B 1 143 ? 19.609 9.805 8.094 1 96.94 143 ASN B C 1
ATOM 2641 O O . ASN B 1 143 ? 20.625 10.266 8.625 1 96.94 143 ASN B O 1
ATOM 2645 N N . ARG B 1 144 ? 19.438 8.555 7.984 1 95.94 144 ARG B N 1
ATOM 2646 C CA . ARG B 1 144 ? 20.375 7.496 8.305 1 95.94 144 ARG B CA 1
ATOM 2647 C C . ARG B 1 144 ? 20.719 7.488 9.797 1 95.94 144 ARG B C 1
ATOM 2649 O O . ARG B 1 144 ? 21.812 7.094 10.188 1 95.94 144 ARG B O 1
ATOM 2656 N N . ASP B 1 145 ? 19.875 8.109 10.508 1 96.69 145 ASP B N 1
ATOM 2657 C CA . ASP B 1 145 ? 20.016 8.086 11.961 1 96.69 145 ASP B CA 1
ATOM 2658 C C . ASP B 1 145 ? 19.172 6.977 12.578 1 96.69 145 ASP B C 1
ATOM 2660 O O . ASP B 1 145 ? 18.172 7.254 13.242 1 96.69 145 ASP B O 1
ATOM 2664 N N . MET B 1 146 ? 19.641 5.738 12.492 1 95.25 146 MET B N 1
ATOM 2665 C CA . MET B 1 146 ? 18.859 4.578 12.914 1 95.25 146 MET B CA 1
ATOM 2666 C C . MET B 1 146 ? 18.828 4.469 14.438 1 95.25 146 MET B C 1
ATOM 2668 O O . MET B 1 146 ? 17.906 3.885 15 1 95.25 146 MET B O 1
ATOM 2672 N N . GLU B 1 147 ? 19.812 4.977 15.07 1 95.06 147 GLU B N 1
ATOM 2673 C CA . GLU B 1 147 ? 19.812 4.988 16.531 1 95.06 147 GLU B CA 1
ATOM 2674 C C . GLU B 1 147 ? 18.641 5.809 17.062 1 95.06 147 GLU B C 1
ATOM 2676 O O . GLU B 1 147 ? 17.906 5.359 17.953 1 95.06 147 GLU B O 1
ATOM 2681 N N . SER B 1 148 ? 18.484 6.973 16.547 1 96.81 148 SER B N 1
ATOM 2682 C CA . SER B 1 148 ? 17.359 7.82 16.938 1 96.81 148 SER B CA 1
ATOM 2683 C C . SER B 1 148 ? 16.031 7.207 16.531 1 96.81 148 SER B C 1
ATOM 2685 O O . SER B 1 148 ? 15.039 7.301 17.25 1 96.81 148 SER B O 1
ATOM 2687 N N . ALA B 1 149 ? 16 6.617 15.297 1 97.25 149 ALA B N 1
ATOM 2688 C CA . ALA B 1 149 ? 14.773 5.957 14.844 1 97.25 149 ALA B CA 1
ATOM 2689 C C . ALA B 1 149 ? 14.352 4.863 15.812 1 97.25 149 ALA B C 1
ATOM 2691 O O . ALA B 1 149 ? 13.188 4.805 16.219 1 97.25 149 ALA B O 1
ATOM 2692 N N . LYS B 1 150 ? 15.281 4.066 16.219 1 94.44 150 LYS B N 1
ATOM 2693 C CA . LYS B 1 150 ? 15.016 3.02 17.188 1 94.44 150 LYS B CA 1
ATOM 2694 C C . LYS B 1 150 ? 14.641 3.623 18.547 1 94.44 150 LYS B C 1
ATOM 2696 O O . LYS B 1 150 ? 13.805 3.068 19.266 1 94.44 150 LYS B O 1
ATOM 2701 N N . GLY B 1 151 ? 15.25 4.715 18.828 1 96.69 151 GLY B N 1
ATOM 2702 C CA . GLY B 1 151 ? 14.984 5.414 20.078 1 96.69 151 GLY B CA 1
ATOM 2703 C C . GLY B 1 151 ? 13.547 5.879 20.203 1 96.69 151 GLY B C 1
ATOM 2704 O O . GLY B 1 151 ? 13.039 6.055 21.328 1 96.69 151 GLY B O 1
ATOM 2705 N N . VAL B 1 152 ? 12.859 6.027 19.109 1 97.81 152 VAL B N 1
ATOM 2706 C CA . VAL B 1 152 ? 11.461 6.441 19.125 1 97.81 152 VAL B CA 1
ATOM 2707 C C . VAL B 1 152 ? 10.609 5.371 19.797 1 97.81 152 VAL B C 1
ATOM 2709 O O . VAL B 1 152 ? 9.617 5.684 20.453 1 97.81 152 VAL B O 1
ATOM 2712 N N . PHE B 1 153 ? 10.984 4.09 19.719 1 94.75 153 PHE B N 1
ATOM 2713 C CA . PHE B 1 153 ? 10.273 3.016 20.391 1 94.75 153 PHE B CA 1
ATOM 2714 C C . PHE B 1 153 ? 10.297 3.227 21.906 1 94.75 153 PHE B C 1
ATOM 2716 O O . PHE B 1 153 ? 9.273 3.076 22.578 1 94.75 153 PHE B O 1
ATOM 2723 N N . ASN B 1 154 ? 11.477 3.586 22.344 1 95.25 154 ASN B N 1
ATOM 2724 C CA . ASN B 1 154 ? 11.594 3.859 23.766 1 95.25 154 ASN B CA 1
ATOM 2725 C C . ASN B 1 154 ? 10.758 5.07 24.172 1 95.25 154 ASN B C 1
ATOM 2727 O O . ASN B 1 154 ? 10.148 5.074 25.25 1 95.25 154 ASN B O 1
ATOM 2731 N N . LEU B 1 155 ? 10.797 6.062 23.281 1 96.56 155 LEU B N 1
ATOM 2732 C CA . LEU B 1 155 ? 9.992 7.25 23.547 1 96.56 155 LEU B CA 1
ATOM 2733 C C . LEU B 1 155 ? 8.508 6.895 23.625 1 96.56 155 LEU B C 1
ATOM 2735 O O . LEU B 1 155 ? 7.789 7.41 24.484 1 96.56 155 LEU B O 1
ATOM 2739 N N . MET B 1 156 ? 8 5.992 22.75 1 96.88 156 MET B N 1
ATOM 2740 C CA . MET B 1 156 ? 6.613 5.527 22.781 1 96.88 156 MET B CA 1
ATOM 2741 C C . MET B 1 156 ? 6.285 4.848 24.094 1 96.88 156 MET B C 1
ATOM 2743 O O . MET B 1 156 ? 5.297 5.188 24.75 1 96.88 156 MET B O 1
ATOM 2747 N N . ARG B 1 157 ? 7.105 4.031 24.5 1 96 157 ARG B N 1
ATOM 2748 C CA . ARG B 1 157 ? 6.883 3.266 25.719 1 96 157 ARG B CA 1
ATOM 2749 C C . ARG B 1 157 ? 6.926 4.168 26.953 1 96 157 ARG B C 1
ATOM 2751 O O . ARG B 1 157 ? 6.105 4.027 27.859 1 96 157 ARG B O 1
ATOM 2758 N N . ASP B 1 158 ? 7.883 5.094 26.984 1 96.69 158 ASP B N 1
ATOM 2759 C CA . ASP B 1 158 ? 7.98 6.055 28.078 1 96.69 158 ASP B CA 1
ATOM 2760 C C . ASP B 1 158 ? 6.703 6.883 28.203 1 96.69 158 ASP B C 1
ATOM 2762 O O . ASP B 1 158 ? 6.363 7.359 29.281 1 96.69 158 ASP B O 1
ATOM 2766 N N . ASN B 1 159 ? 6.016 7.02 27.109 1 96.25 159 ASN B N 1
ATOM 2767 C CA . ASN B 1 159 ? 4.781 7.801 27.109 1 96.25 159 ASN B CA 1
ATOM 2768 C C . ASN B 1 159 ? 3.549 6.906 27.156 1 96.25 159 ASN B C 1
ATOM 2770 O O . ASN B 1 159 ? 2.447 7.34 26.812 1 96.25 159 ASN B O 1
ATOM 2774 N N . GLY B 1 160 ? 3.805 5.605 27.453 1 95.81 160 GLY B N 1
ATOM 2775 C CA . GLY B 1 160 ? 2.717 4.68 27.734 1 95.81 160 GLY B CA 1
ATOM 2776 C C . GLY B 1 160 ? 2.129 4.062 26.484 1 95.81 160 GLY B C 1
ATOM 2777 O O . GLY B 1 160 ? 1.004 3.559 26.5 1 95.81 160 GLY B O 1
ATOM 2778 N N . MET B 1 161 ? 2.838 4.082 25.328 1 95.88 161 MET B N 1
ATOM 2779 C CA . MET B 1 161 ? 2.342 3.527 24.078 1 95.88 161 MET B CA 1
ATOM 2780 C C . MET B 1 161 ? 3.25 2.408 23.578 1 95.88 161 MET B C 1
ATOM 2782 O O . MET B 1 161 ? 4.457 2.6 23.438 1 95.88 161 MET B O 1
ATOM 2786 N N . GLU B 1 162 ? 2.664 1.211 23.391 1 93.62 162 GLU B N 1
ATOM 2787 C CA . GLU B 1 162 ? 3.422 0.132 22.766 1 93.62 162 GLU B CA 1
ATOM 2788 C C . GLU B 1 162 ? 3.451 0.284 21.25 1 93.62 162 GLU B C 1
ATOM 2790 O O . GLU B 1 162 ? 2.422 0.554 20.625 1 93.62 162 GLU B O 1
ATOM 2795 N N . PRO B 1 163 ? 4.656 0.2 20.672 1 93.88 163 PRO B N 1
ATOM 2796 C CA . PRO B 1 163 ? 4.715 0.259 19.219 1 93.88 163 PRO B CA 1
ATOM 2797 C C . PRO B 1 163 ? 3.82 -0.782 18.547 1 93.88 163 PRO B C 1
ATOM 2799 O O . PRO B 1 163 ? 3.748 -1.926 19 1 93.88 163 PRO B O 1
ATOM 2802 N N . GLY B 1 164 ? 3.078 -0.325 17.562 1 92.44 164 GLY B N 1
ATOM 2803 C CA . GLY B 1 164 ? 2.246 -1.214 16.766 1 92.44 164 GLY B CA 1
ATOM 2804 C C . GLY B 1 164 ? 2.912 -1.654 15.477 1 92.44 164 GLY B C 1
ATOM 2805 O O . GLY B 1 164 ? 4.105 -1.419 15.273 1 92.44 164 GLY B O 1
ATOM 2806 N N . ILE B 1 165 ? 2.225 -2.279 14.617 1 92.06 165 ILE B N 1
ATOM 2807 C CA . ILE B 1 165 ? 2.736 -2.873 13.383 1 92.06 165 ILE B CA 1
ATOM 2808 C C . ILE B 1 165 ? 3.289 -1.777 12.477 1 92.06 165 ILE B C 1
ATOM 2810 O O . ILE B 1 165 ? 4.297 -1.978 11.797 1 92.06 165 ILE B O 1
ATOM 2814 N N . GLU B 1 166 ? 2.621 -0.687 12.445 1 93.31 166 GLU B N 1
ATOM 2815 C CA . GLU B 1 166 ? 3.078 0.403 11.586 1 93.31 166 GLU B CA 1
ATOM 2816 C C . GLU B 1 166 ? 4.457 0.896 12.016 1 93.31 166 GLU B C 1
ATOM 2818 O O . GLU B 1 166 ? 5.305 1.193 11.172 1 93.31 166 GLU B O 1
ATOM 2823 N N . SER B 1 167 ? 4.656 1.021 13.281 1 95 167 SER B N 1
ATOM 2824 C CA . SER B 1 167 ? 5.949 1.438 13.805 1 95 167 SER B CA 1
ATOM 2825 C C . SER B 1 167 ? 7.039 0.431 13.453 1 95 167 SER B C 1
ATOM 2827 O O . SER B 1 167 ? 8.102 0.807 12.953 1 95 167 SER B O 1
ATOM 2829 N N . TYR B 1 168 ? 6.719 -0.819 13.664 1 92.19 168 TYR B N 1
ATOM 2830 C CA . TYR B 1 168 ? 7.695 -1.863 13.383 1 92.19 168 TYR B CA 1
ATOM 2831 C C . TYR B 1 168 ? 8.031 -1.908 11.891 1 92.19 168 TYR B C 1
ATOM 2833 O O . TYR B 1 168 ? 9.203 -1.984 11.516 1 92.19 168 TYR B O 1
ATOM 2841 N N . THR B 1 169 ? 7.02 -1.878 11.125 1 93.19 169 THR B N 1
ATOM 2842 C CA . THR B 1 169 ? 7.242 -1.962 9.688 1 93.19 169 THR B CA 1
ATOM 2843 C C . THR B 1 169 ? 8.023 -0.749 9.188 1 93.19 169 THR B C 1
ATOM 2845 O O . THR B 1 169 ? 8.852 -0.865 8.281 1 93.19 169 THR B O 1
ATOM 2848 N N . SER B 1 170 ? 7.723 0.411 9.719 1 95.38 170 SER B N 1
ATOM 2849 C CA . SER B 1 170 ? 8.469 1.603 9.328 1 95.38 170 SER B CA 1
ATOM 2850 C C . SER B 1 170 ? 9.938 1.482 9.703 1 95.38 170 SER B C 1
ATOM 2852 O O . SER B 1 170 ? 10.812 1.86 8.93 1 95.38 170 SER B O 1
ATOM 2854 N N . LEU B 1 171 ? 10.203 0.977 10.859 1 93.69 171 LEU B N 1
ATOM 2855 C CA . LEU B 1 171 ? 11.586 0.787 11.273 1 93.69 171 LEU B CA 1
ATOM 2856 C C . LEU B 1 171 ? 12.297 -0.213 10.367 1 93.69 171 LEU B C 1
ATOM 2858 O O . LEU B 1 171 ? 13.422 0.028 9.938 1 93.69 171 LEU B O 1
ATOM 2862 N N . LEU B 1 172 ? 11.625 -1.279 10.062 1 91.75 172 LEU B N 1
ATOM 2863 C CA . LEU B 1 172 ? 12.188 -2.283 9.172 1 91.75 172 LEU B CA 1
ATOM 2864 C C . LEU B 1 172 ? 12.5 -1.68 7.801 1 91.75 172 LEU B C 1
ATOM 2866 O O . LEU B 1 172 ? 13.555 -1.954 7.223 1 91.75 172 LEU B O 1
ATOM 2870 N N . THR B 1 173 ? 11.578 -0.917 7.344 1 93.25 173 THR B N 1
ATOM 2871 C CA . THR B 1 173 ? 11.758 -0.262 6.055 1 93.25 173 THR B CA 1
ATOM 2872 C C . THR B 1 173 ? 13 0.617 6.062 1 93.25 173 THR B C 1
ATOM 2874 O O . THR B 1 173 ? 13.766 0.633 5.094 1 93.25 173 THR B O 1
ATOM 2877 N N . MET B 1 174 ? 13.203 1.284 7.141 1 95.06 174 MET B N 1
ATOM 2878 C CA . MET B 1 174 ? 14.359 2.168 7.23 1 95.06 174 MET B CA 1
ATOM 2879 C C . MET B 1 174 ? 15.656 1.362 7.309 1 95.06 174 MET B C 1
ATOM 2881 O O . MET B 1 174 ? 16.672 1.745 6.715 1 95.06 174 MET B O 1
ATOM 2885 N N . TYR B 1 175 ? 15.625 0.278 8.008 1 92.38 175 TYR B N 1
ATOM 2886 C CA . TYR B 1 175 ? 16.797 -0.584 8.039 1 92.38 175 TYR B CA 1
ATOM 2887 C C . TYR B 1 175 ? 17.141 -1.086 6.645 1 92.38 175 TYR B C 1
ATOM 2889 O O . TYR B 1 175 ? 18.312 -1.068 6.238 1 92.38 175 TYR B O 1
ATOM 2897 N N . ALA B 1 176 ? 16.172 -1.5 5.973 1 91.06 176 ALA B N 1
ATOM 2898 C CA . ALA B 1 176 ? 16.375 -2.035 4.625 1 91.06 176 ALA B CA 1
ATOM 2899 C C . ALA B 1 176 ? 16.938 -0.966 3.688 1 91.06 176 ALA B C 1
ATOM 2901 O O . ALA B 1 176 ? 17.891 -1.216 2.947 1 91.06 176 ALA B O 1
ATOM 2902 N N . GLU B 1 177 ? 16.328 0.189 3.711 1 91.81 177 GLU B N 1
ATOM 2903 C CA . GLU B 1 177 ? 16.75 1.283 2.842 1 91.81 177 GLU B CA 1
ATOM 2904 C C . GLU B 1 177 ? 18.188 1.705 3.141 1 91.81 177 GLU B C 1
ATOM 2906 O O . GLU B 1 177 ? 18.891 2.207 2.26 1 91.81 177 GLU B O 1
ATOM 2911 N N . ASN B 1 178 ? 18.578 1.505 4.414 1 93.44 178 ASN B N 1
ATOM 2912 C CA . ASN B 1 178 ? 19.922 1.913 4.812 1 93.44 178 ASN B CA 1
ATOM 2913 C C . ASN B 1 178 ? 20.891 0.745 4.758 1 93.44 178 ASN B C 1
ATOM 2915 O O . ASN B 1 178 ? 22.016 0.848 5.254 1 93.44 178 ASN B O 1
ATOM 2919 N N . GLY B 1 179 ? 20.453 -0.365 4.129 1 86.31 179 GLY B N 1
ATOM 2920 C CA . GLY B 1 179 ? 21.328 -1.508 3.891 1 86.31 179 GLY B CA 1
ATOM 2921 C C . GLY B 1 179 ? 21.688 -2.258 5.16 1 86.31 179 GLY B C 1
ATOM 2922 O O . GLY B 1 179 ? 22.75 -2.865 5.242 1 86.31 179 GLY B O 1
ATOM 2923 N N . ASP B 1 180 ? 20.984 -2.107 6.156 1 82.5 180 ASP B N 1
ATOM 2924 C CA . ASP B 1 180 ? 21.25 -2.73 7.445 1 82.5 180 ASP B CA 1
ATOM 2925 C C . ASP B 1 180 ? 20.25 -3.844 7.742 1 82.5 180 ASP B C 1
ATOM 2927 O O . ASP B 1 180 ? 19.562 -3.811 8.766 1 82.5 180 ASP B O 1
ATOM 2931 N N . LEU B 1 181 ? 20.188 -4.855 6.914 1 77.12 181 LEU B N 1
ATOM 2932 C CA . LEU B 1 181 ? 19.25 -5.953 7.109 1 77.12 181 LEU B CA 1
ATOM 2933 C C . LEU B 1 181 ? 19.656 -6.816 8.297 1 77.12 181 LEU B C 1
ATOM 2935 O O . LEU B 1 181 ? 18.812 -7.445 8.938 1 77.12 181 LEU B O 1
ATOM 2939 N N . GLN B 1 182 ? 20.906 -6.816 8.609 1 76 182 GLN B N 1
ATOM 2940 C CA . GLN B 1 182 ? 21.406 -7.625 9.711 1 76 182 GLN B CA 1
ATOM 2941 C C . GLN B 1 182 ? 20.828 -7.145 11.047 1 76 182 GLN B C 1
ATOM 2943 O O . GLN B 1 182 ? 20.578 -7.949 11.945 1 76 182 GLN B O 1
ATOM 2948 N N . SER B 1 183 ? 20.594 -5.926 11.055 1 73.56 183 SER B N 1
ATOM 2949 C CA . SER B 1 183 ? 20.094 -5.34 12.297 1 73.56 183 SER B CA 1
ATOM 2950 C C . SER B 1 183 ? 18.625 -5.676 12.5 1 73.56 183 SER B C 1
ATOM 2952 O O . SER B 1 183 ? 18.094 -5.527 13.609 1 73.56 183 SER B O 1
ATOM 2954 N N . ILE B 1 184 ? 18.016 -6.164 11.5 1 72.06 184 ILE B N 1
ATOM 2955 C CA . ILE B 1 184 ? 16.609 -6.52 11.625 1 72.06 184 ILE B CA 1
ATOM 2956 C C . ILE B 1 184 ? 16.453 -7.75 12.516 1 72.06 184 ILE B C 1
ATOM 2958 O O . ILE B 1 184 ? 15.508 -7.852 13.289 1 72.06 184 ILE B O 1
ATOM 2962 N N . ASP B 1 185 ? 17.406 -8.625 12.516 1 64.06 185 ASP B N 1
ATOM 2963 C CA . ASP B 1 185 ? 17.391 -9.867 13.289 1 64.06 185 ASP B CA 1
ATOM 2964 C C . ASP B 1 185 ? 17.656 -9.586 14.766 1 64.06 185 ASP B C 1
ATOM 2966 O O . ASP B 1 185 ? 17.281 -10.375 15.633 1 64.06 185 ASP B O 1
ATOM 2970 N N . GLU B 1 186 ? 18.281 -8.445 15.078 1 56.56 186 GLU B N 1
ATOM 2971 C CA . GLU B 1 186 ? 18.672 -8.148 16.453 1 56.56 186 GLU B CA 1
ATOM 2972 C C . GLU B 1 186 ? 17.562 -7.402 17.188 1 56.56 186 GLU B C 1
ATOM 2974 O O . GLU B 1 186 ? 17.328 -7.645 18.375 1 56.56 186 GLU B O 1
#